Protein AF-A0A7K2ZBM9-F1 (afdb_monomer_lite)

Sequence (330 aa):
APTPGQAYGQALSHTQDNALRGPLAQAAARTGVNEHAWAQVGEGYLIQSVSTTSDGGAQLFTHNHAKPGDPVGPHAPYHFAQVVLASEDGTHQITLENETHSRTPIPADRLDAIVDENLDRYDEGQLDMLADETERRAETARRDGSDPAYTARLDGFARTARALAAVHEAEHVRWHFTEDRPEHALAQREVDQARARARDAVRSAAPVLDDKDQWFFRAYSKRPGESAHAVNAALLSERSPAVSNPLTTVALHGHTLRPDQRTVRFAEQQHTLSPEAGENLDALALSLARAALWNRANGLPLPAVTVTGHGNRSQASGEKRAQAVGKALG

pLDDT: mean 88.6, std 9.0, range [45.56, 98.12]

Secondary structure (DSSP, 8-state):
---HHHHHHHHH---TT-TTHHHHHHHHHHHT-GGG--PPTT-EEEEEE--EE-TTS-EE-S--TTSTTSPSSPPBSEEEEEEEEE-TTSSEEEEEE--SSS--PPPHHHHHHHHHHHHHH--HHHHHHHHHHHHHHHHHHHHTT--HHHHHHHHHHHHHHHHHHHHHHHHHHHHTS-TTSHHHHHHHHHHHHHHHHHHHHHHHHS-PPPGGG--EEEEEESSTT-SHHHHHH-TTSSSPPSBSSEEEEEE--S-S--TGGG-----TT--SPPHHHHHHHHHHHHHHHHHHHHHHHTTPPPPP-------SS-HHHHHHHHHHHHHHH-

Structure (mmCIF, N/CA/C/O backbone):
data_AF-A0A7K2ZBM9-F1
#
_entry.id   AF-A0A7K2ZBM9-F1
#
loop_
_atom_site.group_PDB
_atom_site.id
_atom_site.type_symbol
_atom_site.label_atom_id
_atom_site.label_alt_id
_atom_site.label_comp_id
_atom_site.label_asym_id
_atom_site.label_entity_id
_atom_site.label_seq_id
_atom_site.pdbx_PDB_ins_code
_atom_site.Cartn_x
_atom_site.Cartn_y
_atom_site.Cartn_z
_atom_site.occupancy
_atom_site.B_iso_or_equiv
_atom_site.auth_seq_id
_atom_site.auth_comp_id
_atom_site.auth_asym_id
_atom_site.auth_atom_id
_atom_site.pdbx_PDB_model_num
ATOM 1 N N . ALA A 1 1 ? -21.186 3.389 -24.453 1.00 45.56 1 ALA A N 1
ATOM 2 C CA . ALA A 1 1 ? -20.503 2.078 -24.504 1.00 45.56 1 ALA A CA 1
ATOM 3 C C . ALA A 1 1 ? -20.041 1.753 -23.091 1.00 45.56 1 ALA A C 1
ATOM 5 O O . ALA A 1 1 ? -19.591 2.692 -22.440 1.00 45.56 1 ALA A O 1
ATOM 6 N N . PRO A 1 2 ? -20.188 0.513 -22.588 1.00 54.03 2 PRO A N 1
ATOM 7 C CA . PRO A 1 2 ? -19.650 0.160 -21.276 1.00 54.03 2 PRO A CA 1
ATOM 8 C C . PRO A 1 2 ? -18.145 0.445 -21.258 1.00 54.03 2 PRO A C 1
ATOM 10 O O . PRO A 1 2 ? -17.452 0.244 -22.258 1.00 54.03 2 PRO A O 1
ATOM 13 N N . THR A 1 3 ? -17.653 0.992 -20.153 1.00 65.38 3 THR A N 1
ATOM 14 C CA . THR A 1 3 ? -16.265 1.454 -20.043 1.00 65.38 3 THR A CA 1
ATOM 15 C C . THR A 1 3 ? -15.319 0.291 -19.772 1.00 65.38 3 THR A C 1
ATOM 17 O O . THR A 1 3 ? -15.787 -0.762 -19.325 1.00 65.38 3 THR A O 1
ATOM 20 N N . PRO A 1 4 ? -14.001 0.445 -20.014 1.00 83.31 4 PRO A N 1
ATOM 21 C CA . PRO A 1 4 ? -13.058 -0.666 -19.961 1.00 83.31 4 PRO A CA 1
ATOM 22 C C . PRO A 1 4 ? -13.169 -1.508 -18.691 1.00 83.31 4 PRO A C 1
ATOM 24 O O . PRO A 1 4 ? -13.198 -2.720 -18.821 1.00 83.31 4 PRO A O 1
ATOM 27 N N . GLY A 1 5 ? -13.351 -0.915 -17.501 1.00 89.50 5 GLY A N 1
ATOM 28 C CA . GLY A 1 5 ? -13.461 -1.668 -16.245 1.00 89.50 5 GLY A CA 1
ATOM 29 C C . GLY A 1 5 ? -14.585 -2.704 -16.209 1.00 89.50 5 GLY A C 1
ATOM 30 O O . GLY A 1 5 ? -14.366 -3.808 -15.722 1.00 89.50 5 GLY A O 1
ATOM 31 N N . GLN A 1 6 ? -15.756 -2.410 -16.787 1.00 91.62 6 GLN A N 1
ATOM 32 C CA . GLN A 1 6 ? -16.866 -3.366 -16.818 1.00 91.62 6 GLN A CA 1
ATOM 33 C C . GLN A 1 6 ? -16.579 -4.522 -17.775 1.00 91.62 6 GLN A C 1
ATOM 35 O O . GLN A 1 6 ? -16.647 -5.680 -17.372 1.00 91.62 6 GLN A O 1
ATOM 40 N N . ALA A 1 7 ? -16.231 -4.219 -19.028 1.00 92.56 7 ALA A N 1
ATOM 41 C CA . ALA A 1 7 ? -15.969 -5.245 -20.036 1.00 92.56 7 ALA A CA 1
ATOM 42 C C . ALA A 1 7 ? -14.728 -6.090 -19.687 1.00 92.56 7 ALA A C 1
ATOM 44 O O . ALA A 1 7 ? -14.755 -7.315 -19.796 1.00 92.56 7 ALA A O 1
ATOM 45 N N . TYR A 1 8 ? -13.658 -5.441 -19.222 1.00 94.94 8 TYR A N 1
ATOM 46 C CA . TYR A 1 8 ? -12.431 -6.091 -18.765 1.00 94.94 8 TYR A CA 1
ATOM 47 C C . TYR A 1 8 ? -12.675 -6.942 -17.518 1.00 94.94 8 TYR A C 1
ATOM 49 O O . TYR A 1 8 ? -12.303 -8.112 -17.501 1.00 94.94 8 TYR A O 1
ATOM 57 N N . GLY A 1 9 ? -13.351 -6.393 -16.503 1.00 95.06 9 GLY A N 1
ATOM 58 C CA . GLY A 1 9 ? -13.690 -7.124 -15.287 1.00 95.06 9 GLY A CA 1
ATOM 59 C C . GLY A 1 9 ? -14.538 -8.359 -15.584 1.00 95.06 9 GLY A C 1
ATOM 60 O O . GLY A 1 9 ? -14.168 -9.462 -15.198 1.00 95.06 9 GLY A O 1
ATOM 61 N N . GLN A 1 10 ? -15.612 -8.222 -16.365 1.00 94.38 10 GLN A N 1
ATOM 62 C CA . GLN A 1 10 ? -16.429 -9.370 -16.779 1.00 94.38 10 GLN A CA 1
ATOM 63 C C . GLN A 1 10 ? -15.597 -10.446 -17.487 1.00 94.38 10 GLN A C 1
ATOM 65 O O . GLN A 1 10 ? -15.760 -11.631 -17.203 1.00 94.38 10 GLN A O 1
ATOM 70 N N . ALA A 1 11 ? -14.661 -10.055 -18.354 1.00 95.56 11 ALA A N 1
ATOM 71 C CA . ALA A 1 11 ? -13.767 -10.994 -19.023 1.00 95.56 11 ALA A CA 1
ATOM 72 C C . ALA A 1 11 ? -12.759 -11.672 -18.071 1.00 95.56 11 ALA A C 1
ATOM 74 O O . ALA A 1 11 ? -12.389 -12.819 -18.307 1.00 95.56 11 ALA A O 1
ATOM 75 N N . LEU A 1 12 ? -12.355 -11.025 -16.972 1.00 95.38 12 LEU A N 1
ATOM 76 C CA . LEU A 1 12 ? -11.514 -11.630 -15.927 1.00 95.38 12 LEU A CA 1
ATOM 77 C C . LEU A 1 12 ? -12.256 -12.643 -15.044 1.00 95.38 12 LEU A C 1
ATOM 79 O O . LEU A 1 12 ? -11.619 -13.467 -14.381 1.00 95.38 12 LEU A O 1
ATOM 83 N N . SER A 1 13 ? -13.585 -12.569 -14.981 1.00 94.50 13 SER A N 1
ATOM 84 C CA . SER A 1 13 ? -14.357 -13.287 -13.970 1.00 94.50 13 SER A CA 1
ATOM 85 C C . SER A 1 13 ? -14.272 -14.813 -14.085 1.00 94.50 13 SER A C 1
ATOM 87 O O . SER A 1 13 ? -14.165 -15.379 -15.177 1.00 94.50 13 SER A O 1
ATOM 89 N N . HIS A 1 14 ? -14.317 -15.494 -12.938 1.00 91.69 14 HIS A N 1
ATOM 90 C CA . HIS A 1 14 ? -14.367 -16.959 -12.825 1.00 91.69 14 HIS A CA 1
ATOM 91 C C . HIS A 1 14 ? -15.801 -17.516 -12.816 1.00 91.69 14 HIS A C 1
ATOM 93 O O . HIS A 1 14 ? -16.006 -18.669 -12.441 1.00 91.69 14 HIS A O 1
ATOM 99 N N . THR A 1 15 ? -16.800 -16.725 -13.216 1.00 90.44 15 THR A N 1
ATOM 100 C CA . THR A 1 15 ? -18.168 -17.224 -13.384 1.00 90.44 15 THR A CA 1
ATOM 101 C C . THR A 1 15 ? -18.222 -18.409 -14.346 1.00 90.44 15 THR A C 1
ATOM 103 O O . THR A 1 15 ? -17.455 -18.498 -15.311 1.00 90.44 15 THR A O 1
ATOM 106 N N . GLN A 1 16 ? -19.156 -19.321 -14.077 1.00 86.56 16 GLN A N 1
ATOM 107 C CA . GLN A 1 16 ? -19.433 -20.446 -14.959 1.00 86.56 16 GLN A CA 1
ATOM 108 C C . GLN A 1 16 ? -19.791 -19.935 -16.367 1.00 86.56 16 GLN A C 1
ATOM 110 O O . GLN A 1 16 ? -20.457 -18.910 -16.510 1.00 86.56 16 GLN A O 1
ATOM 115 N N . ASP A 1 17 ? -19.306 -20.631 -17.397 1.00 89.88 17 ASP A N 1
ATOM 116 C CA . ASP A 1 17 ? -19.571 -20.348 -18.816 1.00 89.88 17 ASP A CA 1
ATOM 117 C C . ASP A 1 17 ? -19.117 -18.961 -19.325 1.00 89.88 17 ASP A C 1
ATOM 119 O O . ASP A 1 17 ? -19.618 -18.450 -20.330 1.00 89.88 17 ASP A O 1
ATOM 123 N N . ASN A 1 18 ? -18.111 -18.350 -18.685 1.00 93.88 18 ASN A N 1
ATOM 124 C CA . ASN A 1 18 ? -17.534 -17.089 -19.153 1.00 93.88 18 ASN A CA 1
ATOM 125 C C . ASN A 1 18 ? -16.712 -17.249 -20.451 1.00 93.88 18 ASN A C 1
ATOM 127 O O . ASN A 1 18 ? -15.495 -17.458 -20.427 1.00 93.88 18 ASN A O 1
ATOM 131 N N . ALA A 1 19 ? -17.367 -17.075 -21.600 1.00 95.25 19 ALA A N 1
ATOM 132 C CA . ALA A 1 19 ? -16.744 -17.174 -22.922 1.00 95.25 19 ALA A CA 1
ATOM 133 C C . ALA A 1 19 ? -15.650 -16.117 -23.192 1.00 95.25 19 ALA A C 1
ATOM 135 O O . ALA A 1 19 ? -14.779 -16.337 -24.035 1.00 95.25 19 ALA A O 1
ATOM 136 N N . LEU A 1 20 ? -15.662 -14.981 -22.483 1.00 94.50 20 LEU A N 1
ATOM 137 C CA . LEU A 1 20 ? -14.693 -13.893 -22.674 1.00 94.50 20 LEU A CA 1
ATOM 138 C C . LEU A 1 20 ? -13.335 -14.186 -22.019 1.00 94.50 20 LEU A C 1
ATOM 140 O O . LEU A 1 20 ? -12.311 -13.631 -22.426 1.00 94.50 20 LEU A O 1
ATOM 144 N N . ARG A 1 21 ? -13.315 -15.091 -21.035 1.00 94.38 21 ARG A N 1
ATOM 145 C CA . ARG A 1 21 ? -12.129 -15.404 -20.237 1.00 94.38 21 ARG A CA 1
ATOM 146 C C . ARG A 1 21 ? -11.010 -16.037 -21.051 1.00 94.38 21 ARG A C 1
ATOM 148 O O . ARG A 1 21 ? -9.855 -15.650 -20.911 1.00 94.38 21 ARG A O 1
ATOM 155 N N . GLY A 1 22 ? -11.343 -17.001 -21.909 1.00 95.81 22 GLY A N 1
ATOM 156 C CA . GLY A 1 22 ? -10.361 -17.707 -22.738 1.00 95.81 22 GLY A CA 1
ATOM 157 C C . GLY A 1 22 ? -9.543 -16.756 -23.624 1.00 95.81 22 GLY A C 1
ATOM 158 O O . GLY A 1 22 ? -8.314 -16.755 -23.530 1.00 95.81 22 GLY A O 1
ATOM 159 N N . PRO A 1 23 ? -10.192 -15.908 -24.447 1.00 96.06 23 PRO A N 1
ATOM 160 C CA . PRO A 1 23 ? -9.507 -14.891 -25.241 1.00 96.06 23 PRO A CA 1
ATOM 161 C C . PRO A 1 23 ? -8.661 -13.917 -24.409 1.00 96.06 23 PRO A C 1
ATOM 163 O O . PRO A 1 23 ? -7.537 -13.605 -24.810 1.00 96.06 23 PRO A O 1
ATOM 166 N N . LEU A 1 24 ? -9.164 -13.463 -23.252 1.00 95.62 24 LEU A N 1
ATOM 167 C CA . LEU A 1 24 ? -8.421 -12.557 -22.374 1.00 95.62 24 LEU A CA 1
ATOM 168 C C . LEU A 1 24 ? -7.172 -13.226 -21.788 1.00 95.62 24 LEU A C 1
ATOM 170 O O . LEU A 1 24 ? -6.097 -12.639 -21.850 1.00 95.62 24 LEU A O 1
ATOM 174 N N . ALA A 1 25 ? -7.285 -14.456 -21.284 1.00 94.56 25 ALA A N 1
ATOM 175 C CA . ALA A 1 25 ? -6.154 -15.211 -20.746 1.00 94.56 25 ALA A CA 1
ATOM 176 C C . ALA A 1 25 ? -5.073 -15.442 -21.814 1.00 94.56 25 ALA A C 1
ATOM 178 O O . ALA A 1 25 ? -3.886 -15.251 -21.564 1.00 94.56 25 ALA A O 1
ATOM 179 N N . GLN A 1 26 ? -5.471 -15.757 -23.052 1.00 96.94 26 GLN A N 1
ATOM 180 C CA . GLN A 1 26 ? -4.525 -15.877 -24.165 1.00 96.94 26 GLN A CA 1
ATOM 181 C C . GLN A 1 26 ? -3.832 -14.550 -24.494 1.00 96.94 26 GLN A C 1
ATOM 183 O O . GLN A 1 26 ? -2.644 -14.541 -24.817 1.00 96.94 26 GLN A O 1
ATOM 188 N N . ALA A 1 27 ? -4.558 -13.429 -24.451 1.00 96.38 27 ALA A N 1
ATOM 189 C CA . ALA A 1 27 ? -3.957 -12.112 -24.627 1.00 96.38 27 ALA A CA 1
ATOM 190 C C . ALA A 1 27 ? -2.968 -11.809 -23.494 1.00 96.38 27 ALA A C 1
ATOM 192 O O . ALA A 1 27 ? -1.836 -11.428 -23.782 1.00 96.38 27 ALA A O 1
ATOM 193 N N . ALA A 1 28 ? -3.359 -12.075 -22.246 1.00 95.81 28 ALA A N 1
ATOM 194 C CA . ALA A 1 28 ? -2.528 -11.862 -21.071 1.00 95.81 28 ALA A CA 1
ATOM 1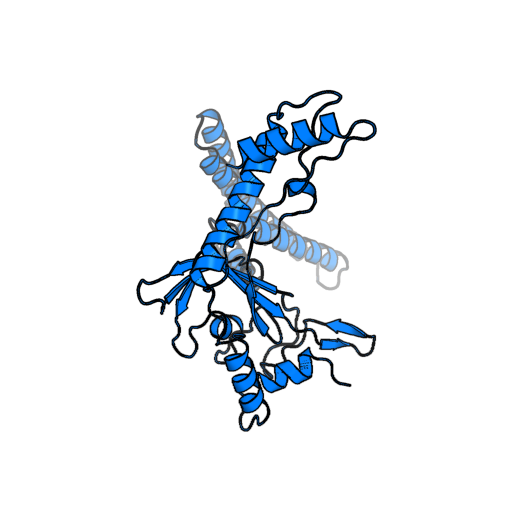95 C C . ALA A 1 28 ? -1.231 -12.682 -21.110 1.00 95.81 28 ALA A C 1
ATOM 197 O O . ALA A 1 28 ? -0.161 -12.149 -20.821 1.00 95.81 28 ALA A O 1
ATOM 198 N N . ALA A 1 29 ? -1.306 -13.940 -21.555 1.00 96.00 29 ALA A N 1
ATOM 199 C CA . ALA A 1 29 ? -0.146 -14.805 -21.753 1.00 96.00 29 ALA A CA 1
ATOM 200 C C . ALA A 1 29 ? 0.828 -14.253 -22.801 1.00 96.00 29 ALA A C 1
ATOM 202 O O . ALA A 1 29 ? 2.039 -14.289 -22.598 1.00 96.00 29 ALA A O 1
ATOM 203 N N . ARG A 1 30 ? 0.313 -13.715 -23.915 1.00 96.44 30 ARG A N 1
ATOM 204 C CA . ARG A 1 30 ? 1.154 -13.129 -24.972 1.00 96.44 30 ARG A CA 1
ATOM 205 C C . ARG A 1 30 ? 1.818 -11.824 -24.547 1.00 96.44 30 ARG A C 1
ATOM 207 O O . ARG A 1 30 ? 2.913 -11.538 -25.016 1.00 96.44 30 ARG A O 1
ATOM 214 N N . THR A 1 31 ? 1.152 -11.021 -23.720 1.00 92.88 31 THR A N 1
ATOM 215 C CA . THR A 1 31 ? 1.655 -9.703 -23.308 1.00 92.88 31 THR A CA 1
ATOM 216 C C . THR A 1 31 ? 2.368 -9.712 -21.957 1.00 92.88 31 THR A C 1
ATOM 218 O O . THR A 1 31 ? 2.936 -8.690 -21.589 1.00 92.88 31 THR A O 1
ATOM 221 N N . GLY A 1 32 ? 2.346 -10.824 -21.214 1.00 94.81 32 GLY A N 1
ATOM 222 C CA . GLY A 1 32 ? 2.999 -10.938 -19.905 1.00 94.81 32 GLY A CA 1
ATOM 223 C C . GLY A 1 32 ? 2.326 -10.099 -18.814 1.00 94.81 32 GLY A C 1
ATOM 224 O O . GLY A 1 32 ? 3.009 -9.460 -18.017 1.00 94.81 32 GLY A O 1
ATOM 225 N N . VAL A 1 33 ? 0.990 -10.061 -18.798 1.00 97.00 33 VAL A N 1
ATOM 226 C CA . VAL A 1 33 ? 0.194 -9.337 -17.785 1.00 97.00 33 VAL A CA 1
ATOM 227 C C . VAL A 1 33 ? -0.644 -10.307 -16.949 1.00 97.00 33 VAL A C 1
ATOM 229 O O . VAL A 1 33 ? -0.727 -11.496 -17.259 1.00 97.00 33 VAL A O 1
ATOM 232 N N . ASN A 1 34 ? -1.284 -9.801 -15.896 1.00 96.69 34 ASN A N 1
ATOM 233 C CA . ASN A 1 34 ? -2.102 -10.578 -14.962 1.00 96.69 34 ASN A CA 1
ATOM 234 C C . ASN A 1 34 ? -1.324 -11.762 -14.380 1.00 96.69 34 ASN A C 1
ATOM 236 O O . ASN A 1 34 ? -0.205 -11.575 -13.907 1.00 96.69 34 ASN A O 1
ATOM 240 N N . GLU A 1 35 ? -1.878 -12.974 -14.389 1.00 95.00 35 GLU A N 1
ATOM 241 C CA . GLU A 1 35 ? -1.212 -14.164 -13.859 1.00 95.00 35 GLU A CA 1
ATOM 242 C C . GLU A 1 35 ? 0.100 -14.515 -14.579 1.00 95.00 35 GLU A C 1
ATOM 244 O O . GLU A 1 35 ? 0.891 -15.291 -14.045 1.00 95.00 35 GLU A O 1
ATOM 249 N N . HIS A 1 36 ? 0.344 -13.927 -15.753 1.00 95.94 36 HIS A N 1
ATOM 250 C CA . HIS A 1 36 ? 1.564 -14.096 -16.537 1.00 95.94 36 HIS A CA 1
ATOM 251 C C . HIS A 1 36 ? 2.594 -12.978 -16.318 1.00 95.94 36 HIS A C 1
ATOM 253 O O . HIS A 1 36 ? 3.696 -13.062 -16.860 1.00 95.94 36 HIS A O 1
ATOM 259 N N . ALA A 1 37 ? 2.272 -11.952 -15.523 1.00 96.19 37 ALA A N 1
ATOM 260 C CA . ALA A 1 37 ? 3.257 -10.977 -15.072 1.00 96.19 37 ALA A CA 1
ATOM 261 C C . ALA A 1 37 ? 4.223 -11.641 -14.079 1.00 96.19 37 ALA A C 1
ATOM 263 O O . ALA A 1 37 ? 3.794 -12.226 -13.083 1.00 96.19 37 ALA A O 1
ATOM 264 N N . TRP A 1 38 ? 5.528 -11.525 -14.332 1.00 95.44 38 TRP A N 1
ATOM 265 C CA . TRP A 1 38 ? 6.566 -12.077 -13.461 1.00 95.44 38 TRP A CA 1
ATOM 266 C C . TRP A 1 38 ? 7.786 -11.152 -13.419 1.00 95.44 38 TRP A C 1
ATOM 268 O O . TRP A 1 38 ? 8.646 -11.205 -14.297 1.00 95.44 38 TRP A O 1
ATOM 278 N N . ALA A 1 39 ? 7.821 -10.281 -12.413 1.00 94.06 39 ALA A N 1
ATOM 279 C CA . ALA A 1 39 ? 8.876 -9.291 -12.203 1.00 94.06 39 ALA A CA 1
ATOM 280 C C . ALA A 1 39 ? 10.161 -9.963 -11.694 1.00 94.06 39 ALA A C 1
ATOM 282 O O . ALA A 1 39 ? 10.080 -10.922 -10.946 1.00 94.06 39 ALA A O 1
ATOM 283 N N . GLN A 1 40 ? 11.347 -9.492 -12.056 1.00 90.50 40 GLN A N 1
ATOM 284 C CA . GLN A 1 40 ? 12.628 -9.968 -11.514 1.00 90.50 40 GLN A CA 1
ATOM 285 C C . GLN A 1 40 ? 13.047 -9.189 -10.262 1.00 90.50 40 GLN A C 1
ATOM 287 O O . GLN A 1 40 ? 12.474 -8.151 -9.945 1.00 90.50 40 GLN A O 1
ATOM 292 N N . VAL A 1 41 ? 14.080 -9.660 -9.554 1.00 90.38 41 VAL A N 1
ATOM 293 C CA . VAL A 1 41 ? 14.666 -8.911 -8.426 1.00 90.38 41 VAL A CA 1
ATOM 294 C C . VAL A 1 41 ? 15.057 -7.500 -8.880 1.00 90.38 41 VAL A C 1
ATOM 296 O O . VAL A 1 41 ? 15.789 -7.333 -9.853 1.00 90.38 41 VAL A O 1
ATOM 299 N N . GLY A 1 42 ? 14.565 -6.487 -8.163 1.00 85.00 42 GLY A N 1
ATOM 300 C CA . GLY A 1 42 ? 14.743 -5.071 -8.498 1.00 85.00 42 GLY A CA 1
ATOM 301 C C . GLY A 1 42 ? 13.627 -4.473 -9.363 1.00 85.00 42 GLY A C 1
ATOM 302 O O . GLY A 1 42 ? 13.459 -3.253 -9.356 1.00 85.00 42 GLY A O 1
ATOM 303 N N . GLU A 1 43 ? 12.829 -5.300 -10.035 1.00 90.62 43 GLU A N 1
ATOM 304 C CA . GLU A 1 43 ? 11.578 -4.904 -10.686 1.00 90.62 43 GLU A CA 1
ATOM 305 C C . GLU A 1 43 ? 10.411 -4.967 -9.684 1.00 90.62 43 GLU A C 1
ATOM 307 O O . GLU A 1 43 ? 10.548 -5.445 -8.553 1.00 90.62 43 GLU A O 1
ATOM 312 N N . GLY A 1 44 ? 9.241 -4.469 -10.078 1.00 92.94 44 GLY A N 1
ATOM 313 C CA . GLY A 1 44 ? 8.044 -4.550 -9.248 1.00 92.94 44 GLY A CA 1
ATOM 314 C C . GLY A 1 44 ? 6.792 -4.900 -10.029 1.00 92.94 44 GLY A C 1
ATOM 315 O O . GLY A 1 44 ? 6.763 -4.864 -11.254 1.00 92.94 44 GLY A O 1
ATOM 316 N N . TYR A 1 45 ? 5.734 -5.212 -9.301 1.00 95.25 45 TYR A N 1
ATOM 317 C CA . TYR A 1 45 ? 4.381 -5.319 -9.811 1.00 95.25 45 TYR A CA 1
ATOM 318 C C . TYR A 1 45 ? 3.663 -3.990 -9.598 1.00 95.25 45 TYR A C 1
ATOM 320 O O . TYR A 1 45 ? 3.701 -3.430 -8.503 1.00 95.25 45 TYR A O 1
ATOM 328 N N . LEU A 1 46 ? 2.983 -3.513 -10.637 1.00 94.81 46 LEU A N 1
ATOM 329 C CA . LEU A 1 46 ? 1.879 -2.568 -10.516 1.00 94.81 46 LEU A CA 1
ATOM 330 C C . LEU A 1 46 ? 0.592 -3.365 -10.705 1.00 94.81 46 LEU A C 1
ATOM 332 O O . LEU A 1 46 ? 0.396 -3.992 -11.745 1.00 94.81 46 LEU A O 1
ATOM 336 N N . ILE A 1 47 ? -0.275 -3.339 -9.704 1.00 94.94 47 ILE A N 1
ATOM 337 C CA . ILE A 1 47 ? -1.607 -3.926 -9.755 1.00 94.94 47 ILE A CA 1
ATOM 338 C C . ILE A 1 47 ? -2.585 -2.761 -9.699 1.00 94.94 47 ILE A C 1
ATOM 340 O O . ILE A 1 47 ? -2.775 -2.155 -8.650 1.00 94.94 47 ILE A O 1
ATOM 344 N N . GLN A 1 48 ? -3.169 -2.410 -10.835 1.00 93.81 48 GLN A N 1
ATOM 345 C CA . GLN A 1 48 ? -4.003 -1.225 -10.968 1.00 93.81 48 GLN A CA 1
ATOM 346 C C . GLN A 1 48 ? -5.477 -1.604 -11.075 1.00 93.81 48 GLN A C 1
ATOM 348 O O . GLN A 1 48 ? -5.831 -2.554 -11.778 1.00 93.81 48 GLN A O 1
ATOM 353 N N . SER A 1 49 ? -6.338 -0.824 -10.426 1.00 94.31 49 SER A N 1
ATOM 354 C CA . SER A 1 49 ? -7.773 -0.915 -10.657 1.00 94.31 49 SER A CA 1
ATOM 355 C C . SER A 1 49 ? -8.134 -0.349 -12.027 1.00 94.31 49 SER A C 1
ATOM 357 O O . SER A 1 49 ? -7.798 0.797 -12.341 1.00 94.31 49 SER A O 1
ATOM 359 N N . VAL A 1 50 ? -8.869 -1.111 -12.835 1.00 95.00 50 VAL A N 1
ATOM 360 C CA . VAL A 1 50 ? -9.440 -0.588 -14.081 1.00 95.00 50 VAL A CA 1
ATOM 361 C C . VAL A 1 50 ? -10.806 0.018 -13.770 1.00 95.00 50 VAL A C 1
ATOM 363 O O . VAL A 1 50 ? -11.755 -0.687 -13.416 1.00 95.00 50 VAL A O 1
ATOM 366 N N . SER A 1 51 ? -10.900 1.344 -13.892 1.00 91.19 51 SER A N 1
ATOM 367 C CA . SER A 1 51 ? -12.102 2.088 -13.525 1.00 91.19 51 SER A CA 1
ATOM 368 C C . SER A 1 51 ? -13.297 1.765 -14.417 1.00 91.19 51 SER A C 1
ATOM 370 O O . SER A 1 51 ? -13.203 1.535 -15.629 1.00 91.19 51 SER A O 1
ATOM 372 N N . THR A 1 52 ? -14.460 1.797 -13.781 1.00 88.62 52 THR A N 1
ATOM 373 C CA . THR A 1 52 ? -15.745 1.961 -14.458 1.00 88.62 52 THR A CA 1
ATOM 374 C C . THR A 1 52 ? -16.025 3.452 -14.627 1.00 88.62 52 THR A C 1
ATOM 376 O O . THR A 1 52 ? -15.317 4.291 -14.070 1.00 88.62 52 THR A O 1
ATOM 379 N N . THR A 1 53 ? -17.018 3.825 -15.422 1.00 82.69 53 THR A N 1
ATOM 380 C CA . THR A 1 53 ? -17.423 5.226 -15.563 1.00 82.69 53 THR A CA 1
ATOM 381 C C . THR A 1 53 ? -18.887 5.369 -15.195 1.00 82.69 53 THR A C 1
ATOM 383 O O . THR A 1 53 ? -19.705 4.545 -15.597 1.00 82.69 53 THR A O 1
ATOM 386 N N . SER A 1 54 ? -19.199 6.395 -14.407 1.00 78.62 54 SER A N 1
ATOM 387 C CA . SER A 1 54 ? -20.571 6.741 -14.044 1.00 78.62 54 SER A CA 1
ATOM 388 C C . SER A 1 54 ? -21.342 7.313 -15.234 1.00 78.62 54 SER A C 1
ATOM 390 O O . SER A 1 54 ? -20.745 7.761 -16.215 1.00 78.62 54 SER A O 1
ATOM 392 N N . ASP A 1 55 ? -22.667 7.404 -15.107 1.00 76.75 55 ASP A N 1
ATOM 393 C CA . ASP A 1 55 ? -23.534 8.057 -16.101 1.00 76.75 55 ASP A CA 1
ATOM 394 C C . ASP A 1 55 ? -23.135 9.523 -16.372 1.00 76.75 55 ASP A C 1
ATOM 396 O O . ASP A 1 55 ? -23.378 10.050 -17.455 1.00 76.75 55 ASP A O 1
ATOM 400 N N . GLY A 1 56 ? -22.468 10.173 -15.409 1.00 76.56 56 GLY A N 1
ATOM 401 C CA . GLY A 1 56 ? -21.919 11.528 -15.527 1.00 76.56 56 GLY A CA 1
ATOM 402 C C . GLY A 1 56 ? -20.481 11.607 -16.058 1.00 76.56 56 GLY A C 1
ATOM 403 O O . GLY A 1 56 ? -19.901 12.689 -16.053 1.00 76.56 56 GLY A O 1
ATOM 404 N N . GLY A 1 57 ? -19.873 10.491 -16.476 1.00 78.81 57 GLY A N 1
ATOM 405 C CA . GLY A 1 57 ? -18.514 10.465 -17.033 1.00 78.81 57 GLY A CA 1
ATOM 406 C C . GLY A 1 57 ? -17.378 10.381 -16.003 1.00 78.81 57 GLY A C 1
ATOM 407 O O . GLY A 1 57 ? -16.209 10.381 -16.389 1.00 78.81 57 GLY A O 1
ATOM 408 N N . ALA A 1 58 ? -17.680 10.294 -14.704 1.00 83.38 58 ALA A N 1
ATOM 409 C CA . ALA A 1 58 ? -16.660 10.202 -13.659 1.00 83.38 58 ALA A CA 1
ATOM 410 C C . ALA A 1 58 ? -16.092 8.779 -13.556 1.00 83.38 58 ALA A C 1
ATOM 412 O O . ALA A 1 58 ? -16.844 7.807 -13.621 1.00 83.38 58 ALA A O 1
ATOM 413 N N . GLN A 1 59 ? -14.779 8.646 -13.351 1.00 85.56 59 GLN A N 1
ATOM 414 C CA . GLN A 1 59 ? -14.154 7.347 -13.091 1.00 85.56 59 GLN A CA 1
ATOM 415 C C . GLN A 1 59 ? -14.520 6.844 -11.692 1.00 85.56 59 GLN A C 1
ATOM 417 O O . GLN A 1 59 ? -14.353 7.558 -10.705 1.00 85.56 59 GLN A O 1
ATOM 422 N N . LEU A 1 60 ? -14.990 5.601 -11.615 1.00 87.25 60 LEU A N 1
ATOM 423 C CA . LEU A 1 60 ? -15.392 4.936 -10.385 1.00 87.25 60 LEU A CA 1
ATOM 424 C C . LEU A 1 60 ? -14.577 3.657 -10.178 1.00 87.25 60 LEU A C 1
ATOM 426 O O . LEU A 1 60 ? -14.520 2.781 -11.046 1.00 87.25 60 LEU A O 1
ATOM 430 N N . PHE A 1 61 ? -14.006 3.531 -8.984 1.00 89.81 61 PHE A N 1
ATOM 431 C CA . PHE A 1 61 ? -13.325 2.329 -8.491 1.00 89.81 61 PHE A CA 1
ATOM 432 C C . PHE A 1 61 ? -14.186 1.604 -7.458 1.00 89.81 61 PHE A C 1
ATOM 434 O O . PHE A 1 61 ? -13.663 1.057 -6.499 1.00 89.81 61 PHE A O 1
ATOM 441 N N . THR A 1 62 ? -15.512 1.683 -7.590 1.00 90.12 62 THR A N 1
ATOM 442 C CA . THR A 1 62 ? -16.441 1.161 -6.578 1.00 90.12 62 THR A CA 1
ATOM 443 C C . THR A 1 62 ? -17.044 -0.198 -6.913 1.00 90.12 62 THR A C 1
ATOM 445 O O . THR A 1 62 ? -17.727 -0.789 -6.085 1.00 90.12 62 THR A O 1
ATOM 448 N N . HIS A 1 63 ? -16.825 -0.672 -8.141 1.00 90.94 63 HIS A N 1
ATOM 449 C CA . HIS A 1 63 ? -17.436 -1.884 -8.671 1.00 90.94 63 HIS A CA 1
ATOM 450 C C . HIS A 1 63 ? -16.372 -2.812 -9.247 1.00 90.94 63 HIS A C 1
ATOM 452 O O . HIS A 1 63 ? -15.685 -2.478 -10.220 1.00 90.94 63 HIS A O 1
ATOM 458 N N . ASN A 1 64 ? -16.283 -4.010 -8.679 1.00 93.94 64 ASN A N 1
ATOM 459 C CA . ASN A 1 64 ? -15.411 -5.071 -9.149 1.00 93.94 64 ASN A CA 1
ATOM 460 C C . ASN A 1 64 ? -16.188 -6.093 -9.994 1.00 93.94 64 ASN A C 1
ATOM 462 O O . ASN A 1 64 ? -16.641 -7.131 -9.521 1.00 93.94 64 ASN A O 1
ATOM 466 N N . HIS A 1 65 ? -16.315 -5.828 -11.290 1.00 94.12 65 HIS A N 1
ATOM 467 C CA . HIS A 1 65 ? -16.963 -6.731 -12.240 1.00 94.12 65 HIS A CA 1
ATOM 468 C C . HIS A 1 65 ? -16.197 -8.042 -12.474 1.00 94.12 65 HIS A C 1
ATOM 470 O O . HIS A 1 65 ? -16.783 -8.990 -12.997 1.00 94.12 65 HIS A O 1
ATOM 476 N N . ALA A 1 66 ? -14.923 -8.130 -12.072 1.00 95.06 66 ALA A N 1
ATOM 477 C CA . ALA A 1 66 ? -14.194 -9.399 -12.059 1.00 95.06 66 ALA A CA 1
ATOM 478 C C . ALA A 1 66 ? -14.736 -10.381 -11.013 1.00 95.06 66 ALA A C 1
ATOM 480 O O . ALA A 1 66 ? -14.591 -11.597 -11.174 1.00 95.06 66 ALA A O 1
ATOM 481 N N . LYS A 1 67 ? -15.434 -9.883 -9.988 1.00 94.38 67 LYS A N 1
ATOM 482 C CA . LYS A 1 67 ? -15.998 -10.687 -8.909 1.00 94.38 67 LYS A CA 1
ATOM 483 C C . LYS A 1 67 ? -17.443 -10.257 -8.611 1.00 94.38 67 LYS A C 1
ATOM 485 O O . LYS A 1 67 ? -17.664 -9.411 -7.758 1.00 94.38 67 LYS A O 1
ATOM 490 N N . PRO A 1 68 ? -18.450 -10.855 -9.274 1.00 87.62 68 PRO A N 1
ATOM 491 C CA . PRO A 1 68 ? -19.846 -10.412 -9.176 1.00 87.62 68 PRO A CA 1
ATOM 492 C C . PRO A 1 68 ? -20.473 -10.413 -7.770 1.00 87.62 68 PRO A C 1
ATOM 494 O O . PRO A 1 68 ? -21.475 -9.738 -7.571 1.00 87.62 68 PRO A O 1
ATOM 497 N N . GLY A 1 69 ? -19.914 -11.169 -6.817 1.00 86.38 69 GLY A N 1
ATOM 498 C CA . GLY A 1 69 ? -20.354 -11.186 -5.414 1.00 86.38 69 GLY A CA 1
ATOM 499 C C . GLY A 1 69 ? -19.616 -10.202 -4.500 1.00 86.38 69 GLY A C 1
ATOM 500 O O . GLY A 1 69 ? -19.871 -10.191 -3.301 1.00 86.38 69 GLY A O 1
ATOM 501 N N . ASP A 1 70 ? -18.679 -9.419 -5.033 1.00 91.44 70 ASP A N 1
ATOM 502 C CA . ASP A 1 70 ? -17.914 -8.445 -4.258 1.00 91.44 70 ASP A CA 1
ATOM 503 C C . ASP A 1 70 ? -18.799 -7.240 -3.883 1.00 91.44 70 ASP A C 1
ATOM 505 O O . ASP A 1 70 ? -19.504 -6.719 -4.757 1.00 91.44 70 ASP A O 1
ATOM 509 N N . PRO A 1 71 ? -18.803 -6.784 -2.615 1.00 87.94 71 PRO A N 1
ATOM 510 C CA . PRO A 1 71 ? -19.605 -5.640 -2.203 1.00 87.94 71 PRO A CA 1
ATOM 511 C C . PRO A 1 71 ? -19.239 -4.370 -2.972 1.00 87.94 71 PRO A C 1
ATOM 513 O O . PRO A 1 71 ? -18.068 -4.083 -3.209 1.00 87.94 71 PRO A O 1
ATOM 516 N N . VAL A 1 72 ? -20.249 -3.562 -3.300 1.00 88.25 72 VAL A N 1
ATOM 517 C CA . VAL A 1 72 ? -20.019 -2.224 -3.854 1.00 88.25 72 VAL A CA 1
ATOM 518 C C . VAL A 1 72 ? -19.419 -1.342 -2.763 1.00 88.25 72 VAL A C 1
ATOM 520 O O . VAL A 1 72 ? -20.032 -1.127 -1.718 1.00 88.25 72 VAL A O 1
ATOM 523 N N . GLY A 1 73 ? -18.229 -0.808 -3.011 1.00 85.88 73 GLY A N 1
ATOM 524 C CA . GLY A 1 73 ? -17.487 -0.030 -2.027 1.00 85.88 73 GLY A CA 1
ATOM 525 C C . GLY A 1 73 ? -16.179 0.505 -2.597 1.00 85.88 73 GLY A C 1
ATOM 526 O O . GLY A 1 73 ? -15.787 0.116 -3.691 1.00 85.88 73 GLY A O 1
ATOM 527 N N . PRO A 1 74 ? -15.507 1.442 -1.915 1.00 86.94 74 PRO A N 1
ATOM 528 C CA . PRO A 1 74 ? -14.269 2.022 -2.420 1.00 86.94 74 PRO A CA 1
ATOM 529 C C . PRO A 1 74 ? -13.166 0.959 -2.537 1.00 86.94 74 PRO A C 1
ATOM 531 O O . PRO A 1 74 ? -12.768 0.368 -1.538 1.00 86.94 74 PRO A O 1
ATOM 534 N N . HIS A 1 75 ? -12.631 0.772 -3.744 1.00 89.88 75 HIS A N 1
ATOM 535 C CA . HIS A 1 75 ? -11.384 0.045 -3.965 1.00 89.88 75 HIS A CA 1
ATOM 536 C C . HIS A 1 75 ? -10.225 1.022 -4.171 1.00 89.88 75 HIS A C 1
ATOM 538 O O . HIS A 1 75 ? -10.389 2.130 -4.691 1.00 89.88 75 HIS A O 1
ATOM 544 N N . ALA A 1 76 ? -9.026 0.589 -3.800 1.00 89.38 76 ALA A N 1
ATOM 545 C CA . ALA A 1 76 ? -7.805 1.329 -4.043 1.00 89.38 76 ALA A CA 1
ATOM 546 C C . ALA A 1 76 ? -7.527 1.456 -5.546 1.00 89.38 76 ALA A C 1
ATOM 548 O O . ALA A 1 76 ? -7.765 0.516 -6.308 1.00 89.38 76 ALA A O 1
ATOM 549 N N . PRO A 1 77 ? -6.980 2.589 -6.008 1.00 89.62 77 PRO A N 1
ATOM 550 C CA . PRO A 1 77 ? -6.640 2.760 -7.416 1.00 89.62 77 PRO A CA 1
ATOM 551 C C . PRO A 1 77 ? -5.467 1.866 -7.846 1.00 89.62 77 PRO A C 1
ATOM 553 O O . PRO A 1 77 ? -5.381 1.511 -9.021 1.00 89.62 77 PRO A O 1
ATOM 556 N N . TYR A 1 78 ? -4.572 1.494 -6.923 1.00 91.31 78 TYR A N 1
ATOM 557 C CA . TYR A 1 78 ? -3.403 0.664 -7.208 1.00 91.31 78 TYR A CA 1
ATOM 558 C C . TYR A 1 78 ? -2.836 -0.037 -5.961 1.00 91.31 78 TYR A C 1
ATOM 560 O O . TYR A 1 78 ? -3.065 0.387 -4.829 1.00 91.31 78 TYR A O 1
ATOM 568 N N . HIS A 1 79 ? -2.005 -1.048 -6.213 1.00 92.12 79 HIS A N 1
ATOM 569 C CA . HIS A 1 79 ? -1.081 -1.703 -5.286 1.00 92.12 79 HIS A CA 1
ATOM 570 C C . HIS A 1 79 ? 0.275 -1.915 -5.980 1.00 92.12 79 HIS A C 1
ATOM 572 O O . HIS A 1 79 ? 0.326 -2.227 -7.171 1.00 92.12 79 HIS A O 1
ATOM 578 N N . PHE A 1 80 ? 1.371 -1.731 -5.252 1.00 91.19 80 PHE A N 1
ATOM 579 C CA . PHE A 1 80 ? 2.752 -1.875 -5.703 1.00 91.19 80 PHE A CA 1
ATOM 580 C C . PHE A 1 80 ? 3.496 -2.889 -4.834 1.00 91.19 80 PHE A C 1
ATOM 582 O O . PHE A 1 80 ? 3.493 -2.811 -3.607 1.00 91.19 80 PHE A O 1
ATOM 589 N N . ALA A 1 81 ? 4.213 -3.800 -5.486 1.00 93.06 81 ALA A N 1
ATOM 590 C CA . ALA A 1 81 ? 5.012 -4.817 -4.813 1.00 93.06 81 ALA A CA 1
ATOM 591 C C . ALA A 1 81 ? 6.373 -4.955 -5.501 1.00 93.06 81 ALA A C 1
ATOM 593 O O . ALA A 1 81 ? 6.440 -5.388 -6.647 1.00 93.06 81 ALA A O 1
ATOM 594 N N . GLN A 1 82 ? 7.463 -4.580 -4.834 1.00 94.12 82 GLN A N 1
ATOM 595 C CA . GLN A 1 82 ? 8.817 -4.692 -5.381 1.00 94.12 82 GLN A CA 1
ATOM 596 C C . GLN A 1 82 ? 9.410 -6.060 -5.059 1.00 94.12 82 GLN A C 1
ATOM 598 O O . GLN A 1 82 ? 9.410 -6.462 -3.902 1.00 94.12 82 GLN A O 1
ATOM 603 N N . VAL A 1 83 ? 9.965 -6.764 -6.044 1.00 94.75 83 VAL A N 1
ATOM 604 C CA . VAL A 1 83 ? 10.630 -8.052 -5.809 1.00 94.75 83 VAL A CA 1
ATOM 605 C C . VAL A 1 83 ? 12.009 -7.805 -5.206 1.00 94.75 83 VAL A C 1
ATOM 607 O O . VAL A 1 83 ? 12.876 -7.189 -5.831 1.00 94.75 83 VAL A O 1
ATOM 610 N N . VAL A 1 84 ? 12.216 -8.308 -3.990 1.00 95.19 84 VAL A N 1
ATOM 611 C CA . VAL A 1 84 ? 13.472 -8.155 -3.238 1.00 95.19 84 VAL A CA 1
ATOM 612 C C . VAL A 1 84 ? 14.291 -9.441 -3.198 1.00 95.19 84 VAL A C 1
ATOM 614 O O . VAL A 1 84 ? 15.512 -9.379 -3.093 1.00 95.19 84 VAL A O 1
ATOM 617 N N . LEU A 1 85 ? 13.641 -10.602 -3.318 1.00 96.25 85 LEU A N 1
ATOM 618 C CA . LEU A 1 85 ? 14.294 -11.909 -3.367 1.00 96.25 85 LEU A CA 1
ATOM 619 C C . LEU A 1 85 ? 13.583 -12.807 -4.379 1.00 96.25 85 LEU A C 1
ATOM 621 O O . LEU A 1 85 ? 12.366 -12.726 -4.547 1.00 96.25 85 LEU A O 1
ATOM 625 N N . ALA A 1 86 ? 14.338 -13.698 -5.011 1.00 95.88 86 ALA A N 1
ATOM 626 C CA . ALA A 1 86 ? 13.816 -14.762 -5.857 1.00 95.88 86 ALA A CA 1
ATOM 627 C C . ALA A 1 86 ? 14.564 -16.063 -5.560 1.00 95.88 86 ALA A C 1
ATOM 629 O O . ALA A 1 86 ? 15.739 -16.035 -5.189 1.00 95.88 86 ALA A O 1
ATOM 630 N N . SER A 1 87 ? 13.883 -17.196 -5.710 1.00 96.19 87 SER A N 1
ATOM 631 C CA . SER A 1 87 ? 14.533 -18.505 -5.666 1.00 96.19 87 SER A CA 1
ATOM 632 C C . SER A 1 87 ? 15.467 -18.691 -6.866 1.00 96.19 87 SER A C 1
ATOM 634 O O . SER A 1 87 ? 15.237 -18.123 -7.934 1.00 96.19 87 SER A O 1
ATOM 636 N N . GLU A 1 88 ? 16.508 -19.514 -6.711 1.00 94.00 88 GLU A N 1
ATOM 637 C CA . GLU A 1 88 ? 17.495 -19.773 -7.775 1.00 94.00 88 GLU A CA 1
ATOM 638 C C . GLU A 1 88 ? 16.864 -20.388 -9.033 1.00 94.00 88 GLU A C 1
ATOM 640 O O . GLU A 1 88 ? 17.289 -20.107 -10.150 1.00 94.00 88 GLU A O 1
ATOM 645 N N . ASP A 1 89 ? 15.810 -21.188 -8.862 1.00 93.88 89 ASP A N 1
ATOM 646 C CA . ASP A 1 89 ? 15.039 -21.778 -9.960 1.00 93.88 89 ASP A CA 1
ATOM 647 C C . ASP A 1 89 ? 14.033 -20.794 -10.600 1.00 93.88 89 ASP A C 1
ATOM 649 O O . ASP A 1 89 ? 13.342 -21.135 -11.562 1.00 93.88 89 ASP A O 1
ATOM 653 N N . GLY A 1 90 ? 13.919 -19.572 -10.065 1.00 91.31 90 GLY A N 1
ATOM 654 C CA . GLY A 1 90 ? 13.039 -18.515 -10.558 1.00 91.31 90 GLY A CA 1
ATOM 655 C C . GLY A 1 90 ? 11.542 -18.812 -10.426 1.00 91.31 90 GLY A C 1
ATOM 656 O O . GLY A 1 90 ? 10.738 -18.200 -11.143 1.00 91.31 90 GLY A O 1
ATOM 657 N N . THR A 1 91 ? 11.150 -19.762 -9.569 1.00 95.56 91 THR A N 1
ATOM 658 C CA . THR A 1 91 ? 9.747 -20.172 -9.386 1.00 95.56 91 THR A CA 1
ATOM 659 C C . THR A 1 91 ? 9.042 -19.476 -8.223 1.00 95.56 91 THR A C 1
ATOM 661 O O . THR A 1 91 ? 7.811 -19.440 -8.222 1.00 95.56 91 THR A O 1
ATOM 664 N N . HIS A 1 92 ? 9.793 -18.900 -7.279 1.00 97.75 92 HIS A N 1
ATOM 665 C CA . HIS A 1 92 ? 9.280 -18.195 -6.104 1.00 97.75 92 HIS A CA 1
ATOM 666 C C . HIS A 1 92 ? 9.929 -16.822 -5.950 1.00 97.75 92 HIS A C 1
ATOM 668 O O . HIS A 1 92 ? 11.079 -16.610 -6.343 1.00 97.75 92 HIS A O 1
ATOM 674 N N . GLN A 1 93 ? 9.190 -15.893 -5.350 1.00 97.25 93 GLN A N 1
ATOM 675 C CA . GLN A 1 93 ? 9.637 -14.529 -5.087 1.00 97.25 93 GLN A CA 1
ATOM 676 C C . GLN A 1 93 ? 9.156 -14.050 -3.733 1.00 97.25 93 GLN A C 1
ATOM 678 O O . GLN A 1 93 ? 8.078 -14.444 -3.296 1.00 97.25 93 GLN A O 1
ATOM 683 N N . ILE A 1 94 ? 9.936 -13.171 -3.108 1.00 97.25 94 ILE A N 1
ATOM 684 C CA . ILE A 1 94 ? 9.502 -12.376 -1.964 1.00 97.25 94 ILE A CA 1
ATOM 685 C C . ILE A 1 94 ? 9.465 -10.918 -2.400 1.00 97.25 94 ILE A C 1
ATOM 687 O O . ILE A 1 94 ? 10.447 -10.389 -2.935 1.00 97.25 94 ILE A O 1
ATOM 691 N N . THR A 1 95 ? 8.325 -10.281 -2.173 1.00 95.56 95 THR A N 1
ATOM 692 C CA . THR A 1 95 ? 8.087 -8.870 -2.447 1.00 95.56 95 THR A CA 1
ATOM 693 C C . THR A 1 95 ? 8.106 -8.047 -1.172 1.00 95.56 95 THR A C 1
ATOM 695 O O . THR A 1 95 ? 7.812 -8.557 -0.097 1.00 95.56 95 THR A O 1
ATOM 698 N N . LEU A 1 96 ? 8.432 -6.766 -1.315 1.00 94.25 96 LEU A N 1
ATOM 699 C CA . LEU A 1 96 ? 8.142 -5.704 -0.364 1.00 94.25 96 LEU A CA 1
ATOM 700 C C . LEU A 1 96 ? 6.989 -4.866 -0.930 1.00 94.25 96 LEU A C 1
ATOM 702 O O . LEU A 1 96 ? 7.119 -4.338 -2.036 1.00 94.25 96 LEU A O 1
ATOM 706 N N . GLU A 1 97 ? 5.868 -4.755 -0.217 1.00 90.69 97 GLU A N 1
ATOM 707 C CA . GLU A 1 97 ? 4.638 -4.154 -0.768 1.00 90.69 97 GLU A CA 1
ATOM 708 C C . GLU A 1 97 ? 4.157 -2.926 0.005 1.00 90.69 97 GLU A C 1
ATOM 710 O O . GLU A 1 97 ? 4.353 -2.814 1.217 1.00 90.69 97 GLU A O 1
ATOM 715 N N . ASN A 1 98 ? 3.482 -2.009 -0.697 1.00 82.31 98 ASN A N 1
ATOM 716 C CA . ASN A 1 98 ? 2.812 -0.873 -0.070 1.00 82.31 98 ASN A CA 1
ATOM 717 C C . ASN A 1 98 ? 1.431 -1.296 0.462 1.00 82.31 98 ASN A C 1
ATOM 719 O O . ASN A 1 98 ? 0.378 -0.978 -0.088 1.00 82.31 98 ASN A O 1
ATOM 723 N N . GLU A 1 99 ? 1.434 -2.013 1.578 1.00 72.50 99 GLU A N 1
ATOM 724 C CA . GLU A 1 99 ? 0.219 -2.538 2.203 1.00 72.50 99 GLU A CA 1
ATOM 725 C C . GLU A 1 99 ? -0.565 -1.453 2.978 1.00 72.50 99 GLU A C 1
ATOM 727 O O . GLU A 1 99 ? -0.848 -1.598 4.162 1.00 72.50 99 GLU A O 1
ATOM 732 N N . THR A 1 100 ? -0.909 -0.336 2.326 1.00 59.59 100 THR A N 1
ATOM 733 C CA . THR A 1 100 ? -1.735 0.743 2.907 1.00 59.59 100 THR A CA 1
ATOM 734 C C . THR A 1 100 ? -3.233 0.567 2.656 1.00 59.59 100 THR A C 1
ATOM 736 O O . THR A 1 100 ? -4.030 1.282 3.252 1.00 59.59 100 THR A O 1
ATOM 739 N N . HIS A 1 101 ? -3.633 -0.345 1.763 1.00 56.44 101 HIS A N 1
ATOM 740 C CA . HIS A 1 101 ? -4.994 -0.375 1.207 1.00 56.44 101 HIS A CA 1
ATOM 741 C C . HIS A 1 101 ? -5.832 -1.609 1.570 1.00 56.44 101 HIS A C 1
ATOM 743 O O . HIS A 1 101 ? -7.037 -1.613 1.333 1.00 56.44 101 HIS A O 1
ATOM 749 N N . SER A 1 102 ? -5.212 -2.655 2.112 1.00 52.25 102 SER A N 1
ATOM 750 C CA . SER A 1 102 ? -5.839 -3.975 2.292 1.00 52.25 102 SER A CA 1
ATOM 751 C C . SER A 1 102 ? -5.969 -4.399 3.754 1.00 52.25 102 SER A C 1
ATOM 753 O O . SER A 1 102 ? -6.429 -5.509 4.030 1.00 52.25 102 SER A O 1
ATOM 755 N N . ARG A 1 103 ? -5.575 -3.546 4.706 1.00 60.19 103 ARG A N 1
ATOM 756 C CA . ARG A 1 103 ? -5.629 -3.892 6.128 1.00 60.19 103 ARG A CA 1
ATOM 757 C C . ARG A 1 103 ? -6.939 -3.446 6.734 1.00 60.19 103 ARG A C 1
ATOM 759 O O . ARG A 1 103 ? -7.293 -2.272 6.702 1.00 60.19 103 ARG A O 1
ATOM 766 N N . THR A 1 104 ? -7.661 -4.419 7.271 1.00 56.25 104 THR A N 1
ATOM 767 C CA . THR A 1 104 ? -8.855 -4.195 8.074 1.00 56.25 104 THR A CA 1
ATOM 768 C C . THR A 1 104 ? -8.411 -3.493 9.359 1.00 56.25 104 THR A C 1
ATOM 770 O O . THR A 1 104 ? -7.673 -4.106 10.135 1.00 56.25 104 THR A O 1
ATOM 773 N N . PRO A 1 105 ? -8.819 -2.232 9.604 1.00 64.06 105 PRO A N 1
ATOM 774 C CA . PRO A 1 105 ? -8.659 -1.618 10.919 1.00 64.06 105 PRO A CA 1
ATOM 775 C C . PRO A 1 105 ? -9.245 -2.550 11.981 1.00 64.06 105 PRO A C 1
ATOM 777 O O . PRO A 1 105 ? -10.122 -3.352 11.654 1.00 64.06 105 PRO A O 1
ATOM 780 N N . ILE A 1 106 ? -8.818 -2.439 13.244 1.00 73.31 106 ILE A N 1
ATOM 781 C CA . ILE A 1 106 ? -9.517 -3.147 14.327 1.00 73.31 106 ILE A CA 1
ATOM 782 C C . ILE A 1 106 ? -11.010 -2.801 14.197 1.00 73.31 106 ILE A C 1
ATOM 784 O O . ILE A 1 106 ? -11.340 -1.610 14.249 1.00 73.31 106 ILE A O 1
ATOM 788 N N . PRO A 1 107 ? -11.889 -3.792 13.957 1.00 78.50 107 PRO A N 1
ATOM 789 C CA . PRO A 1 107 ? -13.299 -3.526 13.716 1.00 78.50 107 PRO A CA 1
ATOM 790 C C . PRO A 1 107 ? -13.906 -2.728 14.875 1.00 78.50 107 PRO A C 1
ATOM 792 O O . PRO A 1 107 ? -13.526 -2.929 16.032 1.00 78.50 107 PRO A O 1
ATOM 795 N N . ALA A 1 108 ? -14.812 -1.794 14.577 1.00 81.06 108 ALA A N 1
ATOM 796 C CA . ALA A 1 108 ? -15.385 -0.912 15.596 1.00 81.06 108 ALA A CA 1
ATOM 797 C C . ALA A 1 108 ? -16.101 -1.708 16.701 1.00 81.06 108 ALA A C 1
ATOM 799 O O . ALA A 1 108 ? -15.904 -1.424 17.876 1.00 81.06 108 ALA A O 1
ATOM 800 N N . ASP A 1 109 ? -16.813 -2.771 16.323 1.00 85.38 109 ASP A N 1
ATOM 801 C CA . ASP A 1 109 ? -17.449 -3.744 17.216 1.00 85.38 109 ASP A CA 1
ATOM 802 C C . ASP A 1 109 ? -16.439 -4.476 18.110 1.00 85.38 109 ASP A C 1
ATOM 804 O O . ASP A 1 109 ? -16.721 -4.772 19.271 1.00 85.38 109 ASP A O 1
ATOM 808 N N . ARG A 1 110 ? -15.225 -4.732 17.607 1.00 88.88 110 ARG A N 1
ATOM 809 C CA . ARG A 1 110 ? -14.159 -5.323 18.419 1.00 88.88 110 ARG A CA 1
ATOM 810 C C . ARG A 1 110 ? -13.601 -4.331 19.436 1.00 88.88 110 ARG A C 1
ATOM 812 O O . ARG A 1 110 ? -13.305 -4.741 20.554 1.00 88.88 110 ARG A O 1
ATOM 819 N N . LEU A 1 111 ? -13.438 -3.060 19.061 1.00 89.06 111 LEU A N 1
ATOM 820 C CA . LEU A 1 111 ? -13.040 -2.005 20.002 1.00 89.06 111 LEU A CA 1
ATOM 821 C C . LEU A 1 111 ? -14.125 -1.763 21.052 1.00 89.06 111 LEU A C 1
ATOM 823 O O . LEU A 1 111 ? -13.792 -1.602 22.221 1.00 89.06 111 LEU A O 1
ATOM 827 N N . ASP A 1 112 ? -15.394 -1.801 20.649 1.00 91.38 112 ASP A N 1
ATOM 828 C CA . ASP A 1 112 ? -16.539 -1.726 21.555 1.00 91.38 112 ASP A CA 1
ATOM 829 C C . ASP A 1 112 ? -16.522 -2.843 22.586 1.00 91.38 112 ASP A C 1
ATOM 831 O O . ASP A 1 112 ? -16.536 -2.559 23.777 1.00 91.38 112 ASP A O 1
ATOM 835 N N . ALA A 1 113 ? -16.355 -4.093 22.151 1.00 94.06 113 ALA A N 1
ATOM 836 C CA . ALA A 1 113 ? -16.268 -5.223 23.069 1.00 94.06 113 ALA A CA 1
ATOM 837 C C . ALA A 1 113 ? -15.115 -5.088 24.081 1.00 94.06 113 ALA A C 1
ATOM 839 O O . ALA A 1 113 ? -15.261 -5.489 25.230 1.00 94.06 113 ALA A O 1
ATOM 840 N N . ILE A 1 114 ? -13.971 -4.518 23.676 1.00 93.00 114 ILE A N 1
ATOM 841 C CA . ILE A 1 114 ? -12.842 -4.271 24.589 1.00 93.00 114 ILE A CA 1
ATOM 842 C C . ILE A 1 114 ? -13.180 -3.157 25.585 1.00 93.00 114 ILE A C 1
ATOM 844 O O . ILE A 1 114 ? -12.827 -3.264 26.759 1.00 93.00 114 ILE A O 1
ATOM 848 N N . VAL A 1 115 ? -13.829 -2.080 25.132 1.00 95.19 115 VAL A N 1
ATOM 849 C CA . VAL A 1 115 ? -14.291 -1.001 26.015 1.00 95.19 115 VAL A CA 1
ATOM 850 C C . VAL A 1 115 ? -15.288 -1.558 27.029 1.00 95.19 115 VAL A C 1
ATOM 852 O O . VAL A 1 115 ? -15.071 -1.383 28.223 1.00 95.19 115 VAL A O 1
ATOM 855 N N . ASP A 1 116 ? -16.301 -2.293 26.574 1.00 96.06 116 ASP A N 1
ATOM 856 C CA . ASP A 1 116 ? -17.327 -2.890 27.430 1.00 96.06 116 ASP A CA 1
ATOM 857 C C . ASP A 1 116 ? -16.716 -3.869 28.446 1.00 96.06 116 ASP A C 1
ATOM 859 O O . ASP A 1 116 ? -16.992 -3.757 29.635 1.00 96.06 116 ASP A O 1
ATOM 863 N N . GLU A 1 117 ? -15.787 -4.741 28.033 1.00 96.25 117 GLU A N 1
ATOM 864 C CA . GLU A 1 117 ? -15.088 -5.655 28.953 1.00 96.25 117 GLU A CA 1
ATOM 865 C C . GLU A 1 117 ? -14.335 -4.906 30.070 1.00 96.25 117 GLU A C 1
ATOM 867 O O . GLU A 1 117 ? -14.274 -5.376 31.208 1.00 96.25 117 GLU A O 1
ATOM 872 N N . ASN A 1 118 ? -13.763 -3.734 29.771 1.00 95.19 118 ASN A N 1
ATOM 873 C CA . ASN A 1 118 ? -13.094 -2.920 30.786 1.00 95.19 118 ASN A CA 1
ATOM 874 C C . ASN A 1 118 ? -14.092 -2.192 31.696 1.00 95.19 118 ASN A C 1
ATOM 876 O O . ASN A 1 118 ? -13.855 -2.137 32.902 1.00 95.19 118 ASN A O 1
ATOM 880 N N . LEU A 1 119 ? -15.187 -1.662 31.144 1.00 96.06 119 LEU A N 1
ATOM 881 C CA . LEU A 1 119 ? -16.234 -0.982 31.916 1.00 96.06 119 LEU A CA 1
ATOM 882 C C . LEU A 1 119 ? -16.986 -1.946 32.844 1.00 96.06 119 LEU A C 1
ATOM 884 O O . LEU A 1 119 ? -17.330 -1.567 33.959 1.00 96.06 119 LEU A O 1
ATOM 888 N N . ASP A 1 120 ? -17.171 -3.200 32.429 1.00 96.06 120 ASP A N 1
ATOM 889 C CA . ASP A 1 120 ? -17.761 -4.259 33.256 1.00 96.06 120 ASP A CA 1
ATOM 890 C C . ASP A 1 120 ? -16.820 -4.712 34.383 1.00 96.06 120 ASP A C 1
ATOM 892 O O . ASP A 1 120 ? -17.257 -5.185 35.435 1.00 96.06 120 ASP A O 1
ATOM 896 N N . ARG A 1 121 ? -15.504 -4.615 34.156 1.00 96.38 121 ARG A N 1
ATOM 897 C CA . ARG A 1 121 ? -14.484 -5.093 35.095 1.00 96.38 121 ARG A CA 1
ATOM 898 C C . ARG A 1 121 ? -14.114 -4.067 36.159 1.00 96.38 121 ARG A C 1
ATOM 900 O O . ARG A 1 121 ? -13.752 -4.477 37.264 1.00 96.38 121 ARG A O 1
ATOM 907 N N . TYR A 1 122 ? -14.143 -2.783 35.815 1.00 96.38 122 TYR A N 1
ATOM 908 C CA . TYR A 1 122 ? -13.694 -1.700 36.678 1.00 96.38 122 TYR A CA 1
ATOM 909 C C . TYR A 1 122 ? -14.757 -0.612 36.793 1.00 96.38 122 TYR A C 1
ATOM 911 O O . TYR A 1 122 ? -15.257 -0.120 35.783 1.00 96.38 122 TYR A O 1
ATOM 919 N N . ASP A 1 123 ? -15.057 -0.203 38.024 1.00 95.62 123 ASP A N 1
ATOM 920 C CA . ASP A 1 123 ? -15.867 0.989 38.274 1.00 95.62 123 ASP A CA 1
ATOM 921 C C . ASP A 1 123 ? -15.065 2.290 38.049 1.00 95.62 123 ASP A C 1
ATOM 923 O O . ASP A 1 123 ? -13.841 2.276 37.878 1.00 95.62 123 ASP A O 1
ATOM 927 N N . GLU A 1 124 ? -15.766 3.428 38.033 1.00 95.38 124 GLU A N 1
ATOM 928 C CA . GLU A 1 124 ? -15.183 4.767 37.851 1.00 95.38 124 GLU A CA 1
ATOM 929 C C . GLU A 1 124 ? -14.013 5.032 38.813 1.00 95.38 124 GLU A C 1
ATOM 931 O O . GLU A 1 124 ? -12.923 5.408 38.383 1.00 95.38 124 GLU A O 1
ATOM 936 N N . GLY A 1 125 ? -14.199 4.752 40.107 1.00 95.75 125 GLY A N 1
ATOM 937 C CA . GLY A 1 125 ? -13.186 5.013 41.129 1.00 95.75 125 GLY A CA 1
ATOM 938 C C . GLY A 1 125 ? -11.954 4.118 40.984 1.00 95.75 125 GLY A C 1
ATOM 939 O O . GLY A 1 125 ? -10.826 4.565 41.198 1.00 95.75 125 GLY A O 1
ATOM 940 N N . GLN A 1 126 ? -12.139 2.858 40.590 1.00 97.44 126 GLN A N 1
ATOM 941 C CA . GLN A 1 126 ? -11.043 1.942 40.279 1.00 97.44 126 GLN A CA 1
ATOM 942 C C . GLN A 1 126 ? -10.237 2.412 39.066 1.00 97.44 126 GLN A C 1
ATOM 944 O O . GLN A 1 126 ? -9.007 2.338 39.092 1.00 97.44 126 GLN A O 1
ATOM 949 N N . LEU A 1 127 ? -10.906 2.912 38.026 1.00 97.69 127 LEU A N 1
ATOM 950 C CA . LEU A 1 127 ? -10.254 3.455 36.835 1.00 97.69 127 LEU A CA 1
ATOM 951 C C . LEU A 1 127 ? -9.484 4.745 37.142 1.00 97.69 127 LEU A C 1
ATOM 953 O O . LEU A 1 127 ? -8.342 4.876 36.701 1.00 97.69 127 LEU A O 1
ATOM 957 N N . ASP A 1 128 ? -10.036 5.649 37.949 1.00 97.81 128 ASP A N 1
ATOM 958 C CA . ASP A 1 128 ? -9.318 6.850 38.388 1.00 97.81 128 ASP A CA 1
ATOM 959 C C . ASP A 1 128 ? -8.092 6.513 39.245 1.00 97.81 128 ASP A C 1
ATOM 961 O O . ASP A 1 128 ? -7.006 7.046 39.012 1.00 97.81 128 ASP A O 1
ATOM 965 N N . MET A 1 129 ? -8.212 5.559 40.175 1.00 97.81 129 MET A N 1
ATOM 966 C CA . MET A 1 129 ? -7.058 5.085 40.947 1.00 97.81 129 MET A CA 1
ATOM 967 C C . MET A 1 129 ? -5.971 4.482 40.048 1.00 97.81 129 MET A C 1
ATOM 969 O O . MET A 1 129 ? -4.782 4.741 40.259 1.00 97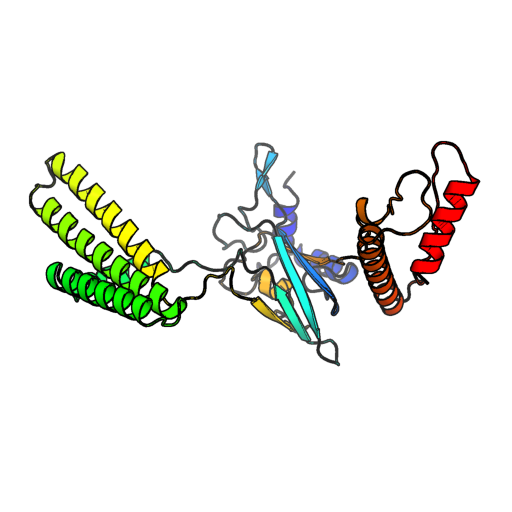.81 129 MET A O 1
ATOM 973 N N . LEU A 1 130 ? -6.359 3.694 39.038 1.00 97.06 130 LEU A N 1
ATOM 974 C CA . LEU A 1 130 ? -5.430 3.133 38.054 1.00 97.06 130 LEU A CA 1
ATOM 975 C C . LEU A 1 130 ? -4.746 4.230 37.234 1.00 97.06 130 LEU A C 1
ATOM 977 O O . LEU A 1 130 ? -3.538 4.136 36.989 1.00 97.06 130 LEU A O 1
ATOM 981 N N . ALA A 1 131 ? -5.484 5.266 36.829 1.00 97.56 131 ALA A N 1
ATOM 982 C CA . ALA A 1 131 ? -4.928 6.416 36.130 1.00 97.56 131 ALA A CA 1
ATOM 983 C C . ALA A 1 131 ? -3.879 7.126 36.995 1.00 97.56 131 ALA A C 1
ATOM 985 O O . ALA A 1 131 ? -2.720 7.217 36.588 1.00 97.56 131 ALA A O 1
ATOM 986 N N . ASP A 1 132 ? -4.245 7.523 38.215 1.00 98.12 132 ASP A N 1
ATOM 987 C CA . ASP A 1 132 ? -3.368 8.242 39.144 1.00 98.12 132 ASP A CA 1
ATOM 988 C C . ASP A 1 132 ? -2.112 7.433 39.505 1.00 98.12 132 ASP A C 1
ATOM 990 O O . ASP A 1 132 ? -1.003 7.968 39.606 1.00 98.12 132 ASP A O 1
ATOM 994 N N . GLU A 1 133 ? -2.249 6.121 39.725 1.00 97.88 133 GLU A N 1
ATOM 995 C CA . GLU A 1 133 ? -1.100 5.251 39.978 1.00 97.88 133 GLU A CA 1
ATOM 996 C C . GLU A 1 133 ? -0.160 5.187 38.778 1.00 97.88 133 GLU A C 1
ATOM 998 O O . GLU A 1 133 ? 1.063 5.289 38.933 1.00 97.88 133 GLU A O 1
ATOM 1003 N N . THR A 1 134 ? -0.722 5.056 37.583 1.00 96.62 134 THR A N 1
ATOM 1004 C CA . THR A 1 134 ? 0.058 4.956 36.355 1.00 96.62 134 THR A CA 1
ATOM 1005 C C . THR A 1 134 ? 0.758 6.278 36.024 1.00 96.62 134 THR A C 1
ATOM 1007 O O . THR A 1 134 ? 1.936 6.256 35.662 1.00 96.62 134 THR A O 1
ATOM 1010 N N . GLU A 1 135 ? 0.102 7.423 36.230 1.00 97.44 135 GLU A N 1
ATOM 1011 C CA . GLU A 1 135 ? 0.684 8.764 36.064 1.00 97.44 135 GLU A CA 1
ATOM 1012 C C . GLU A 1 135 ? 1.877 8.969 37.008 1.00 97.44 135 GLU A C 1
ATOM 1014 O O . GLU A 1 135 ? 2.976 9.313 36.561 1.00 97.44 135 GLU A O 1
ATOM 1019 N N . ARG A 1 136 ? 1.727 8.639 38.299 1.00 97.75 136 ARG A N 1
ATOM 1020 C CA . ARG A 1 136 ? 2.830 8.709 39.277 1.00 97.75 136 ARG A CA 1
ATOM 1021 C C . ARG A 1 136 ? 4.004 7.807 38.903 1.00 97.75 136 ARG A C 1
ATOM 1023 O O . ARG A 1 136 ? 5.169 8.171 39.109 1.00 97.75 136 ARG A O 1
ATOM 1030 N N . ARG A 1 137 ? 3.727 6.618 38.359 1.00 96.88 137 ARG A N 1
ATOM 1031 C CA . ARG A 1 137 ? 4.770 5.719 37.845 1.00 96.88 137 ARG A CA 1
ATOM 1032 C C . ARG A 1 137 ? 5.470 6.313 36.624 1.00 96.88 137 ARG A C 1
ATOM 1034 O O . ARG A 1 137 ? 6.694 6.226 36.560 1.00 96.88 137 ARG A O 1
ATOM 1041 N N . ALA A 1 138 ? 4.739 6.946 35.706 1.00 96.00 138 ALA A N 1
ATOM 1042 C CA . ALA A 1 138 ? 5.315 7.614 34.540 1.00 96.00 138 ALA A CA 1
ATOM 1043 C C . ALA A 1 138 ? 6.226 8.779 34.954 1.00 96.00 138 ALA A C 1
ATOM 1045 O O . ALA A 1 138 ? 7.357 8.886 34.489 1.00 96.00 138 ALA A O 1
ATOM 1046 N N . GLU A 1 139 ? 5.784 9.617 35.892 1.00 96.56 139 GLU A N 1
ATOM 1047 C CA . GLU A 1 139 ? 6.590 10.714 36.440 1.00 96.56 139 GLU A CA 1
ATOM 1048 C C . GLU A 1 139 ? 7.865 10.232 37.129 1.00 96.56 139 GLU A C 1
ATOM 1050 O O . GLU A 1 139 ? 8.926 10.840 36.976 1.00 96.56 139 GLU A O 1
ATOM 1055 N N . THR A 1 140 ? 7.771 9.135 37.879 1.00 97.12 140 THR A N 1
ATOM 1056 C CA . THR A 1 140 ? 8.930 8.522 38.531 1.00 97.12 140 THR A CA 1
ATOM 1057 C C . THR A 1 140 ? 9.907 7.981 37.487 1.00 97.12 140 THR A C 1
ATOM 1059 O O . THR A 1 140 ? 11.084 8.322 37.533 1.00 97.12 140 THR A O 1
ATOM 1062 N N . ALA A 1 141 ? 9.413 7.269 36.468 1.00 95.38 141 ALA A N 1
ATOM 1063 C CA . ALA A 1 141 ? 10.229 6.777 35.357 1.00 95.38 141 ALA A CA 1
ATOM 1064 C C . ALA A 1 141 ? 10.971 7.909 34.617 1.00 95.38 141 ALA A C 1
ATOM 1066 O O . ALA A 1 141 ? 12.154 7.760 34.308 1.00 95.38 141 ALA A O 1
ATOM 1067 N N . ARG A 1 142 ? 10.319 9.063 34.390 1.00 95.75 142 ARG A N 1
ATOM 1068 C CA . ARG A 1 142 ? 10.967 10.256 33.808 1.00 95.75 142 ARG A CA 1
ATOM 1069 C C . ARG A 1 142 ? 12.080 10.802 34.696 1.00 95.75 142 ARG A C 1
ATOM 1071 O O . ARG A 1 142 ? 13.154 11.115 34.188 1.00 95.75 142 ARG A O 1
ATOM 1078 N N . ARG A 1 143 ? 11.830 10.929 36.005 1.00 96.19 143 ARG A N 1
ATOM 1079 C CA . ARG A 1 143 ? 12.828 11.417 36.975 1.00 96.19 143 ARG A CA 1
ATOM 1080 C C . ARG A 1 143 ? 14.045 10.501 37.049 1.00 96.19 143 ARG A C 1
ATOM 1082 O O . ARG A 1 143 ? 15.164 10.996 37.131 1.00 96.19 143 ARG A O 1
ATOM 1089 N N . ASP A 1 144 ? 13.819 9.198 36.948 1.00 96.25 144 ASP A N 1
ATOM 1090 C CA . ASP A 1 144 ? 14.865 8.180 37.022 1.00 96.25 144 ASP A CA 1
ATOM 1091 C C . ASP A 1 144 ? 15.611 7.989 35.686 1.00 96.25 144 ASP A C 1
ATOM 1093 O O . ASP A 1 144 ? 16.514 7.159 35.595 1.00 96.25 144 ASP A O 1
ATOM 1097 N N . GLY A 1 145 ? 15.253 8.741 34.635 1.00 93.69 145 GLY A N 1
ATOM 1098 C CA . GLY A 1 145 ? 15.889 8.641 33.318 1.00 93.69 145 GLY A CA 1
ATOM 1099 C C . GLY A 1 145 ? 15.609 7.316 32.602 1.00 93.69 145 GLY A C 1
ATOM 1100 O O . GLY A 1 145 ? 16.455 6.826 31.856 1.00 93.69 145 GLY A O 1
ATOM 1101 N N . SER A 1 146 ? 14.441 6.718 32.851 1.00 94.44 146 SER A N 1
ATOM 1102 C CA . SER A 1 146 ? 14.012 5.471 32.209 1.00 94.44 146 SER A CA 1
ATOM 1103 C C . SER A 1 146 ? 13.789 5.641 30.701 1.00 94.44 146 SER A C 1
ATOM 1105 O O . SER A 1 146 ? 13.660 6.753 30.191 1.00 94.44 146 SER A O 1
ATOM 1107 N N . ASP A 1 147 ? 13.677 4.514 29.992 1.00 92.06 147 ASP A N 1
ATOM 1108 C CA . ASP A 1 147 ? 13.369 4.469 28.559 1.00 92.06 147 ASP A CA 1
ATOM 1109 C C . ASP A 1 147 ? 12.131 5.336 28.206 1.00 92.06 147 ASP A C 1
ATOM 1111 O O . ASP A 1 147 ? 11.046 5.137 28.779 1.00 92.06 147 ASP A O 1
ATOM 1115 N N . PRO A 1 148 ? 12.252 6.287 27.256 1.00 91.38 148 PRO A N 1
ATOM 1116 C CA . PRO A 1 148 ? 11.125 7.072 26.760 1.00 91.38 148 PRO A CA 1
ATOM 1117 C C . PRO A 1 148 ? 9.942 6.225 26.276 1.00 91.38 148 PRO A C 1
ATOM 1119 O O . PRO A 1 148 ? 8.794 6.612 26.499 1.00 91.38 148 PRO A O 1
ATOM 1122 N N . ALA A 1 149 ? 10.188 5.058 25.668 1.00 88.62 149 ALA A N 1
ATOM 1123 C CA . ALA A 1 149 ? 9.121 4.175 25.194 1.00 88.62 149 ALA A CA 1
ATOM 1124 C C . ALA A 1 149 ? 8.318 3.570 26.357 1.00 88.62 149 ALA A C 1
ATOM 1126 O O . ALA A 1 149 ? 7.090 3.467 26.292 1.00 88.62 149 ALA A O 1
ATOM 1127 N N . TYR A 1 150 ? 8.995 3.225 27.455 1.00 90.12 150 TYR A N 1
ATOM 1128 C CA . TYR A 1 150 ? 8.345 2.758 28.677 1.00 90.12 150 TYR A CA 1
ATOM 1129 C C . TYR A 1 150 ? 7.480 3.855 29.310 1.00 90.12 150 TYR A C 1
ATOM 1131 O O . TYR A 1 150 ? 6.329 3.604 29.669 1.00 90.12 150 TYR A O 1
ATOM 1139 N N . THR A 1 151 ? 7.994 5.085 29.375 1.00 93.62 151 THR A N 1
ATOM 1140 C CA . THR A 1 151 ? 7.234 6.240 29.879 1.00 93.62 151 THR A CA 1
ATOM 1141 C C . THR A 1 151 ? 5.991 6.512 29.025 1.00 93.62 151 THR A C 1
ATOM 1143 O O . THR A 1 151 ? 4.894 6.640 29.562 1.00 93.62 151 THR A O 1
ATOM 1146 N N . ALA A 1 152 ? 6.133 6.526 27.695 1.00 91.25 152 ALA A N 1
ATOM 1147 C CA . ALA A 1 152 ? 5.020 6.750 26.774 1.00 91.25 152 ALA A CA 1
ATOM 1148 C C . ALA A 1 152 ? 3.925 5.676 26.895 1.00 91.25 152 ALA A C 1
ATOM 1150 O O . ALA A 1 152 ? 2.737 5.989 26.795 1.00 91.25 152 ALA A O 1
ATOM 1151 N N . ARG A 1 153 ? 4.311 4.417 27.154 1.00 90.94 153 ARG A N 1
ATOM 1152 C CA . ARG A 1 153 ? 3.361 3.329 27.420 1.00 90.94 153 ARG A CA 1
ATOM 1153 C C . ARG A 1 153 ? 2.557 3.580 28.699 1.00 90.94 153 ARG A C 1
ATOM 1155 O O . ARG A 1 153 ? 1.343 3.401 28.678 1.00 90.94 153 ARG A O 1
ATOM 1162 N N . LEU A 1 154 ? 3.205 4.005 29.787 1.00 94.31 154 LEU A N 1
ATOM 1163 C CA . LEU A 1 154 ? 2.507 4.353 31.032 1.00 94.31 154 LEU A CA 1
ATOM 1164 C C . LEU A 1 154 ? 1.523 5.508 30.806 1.00 94.31 154 LEU A C 1
ATOM 1166 O O . LEU A 1 154 ? 0.359 5.400 31.181 1.00 94.31 154 LEU A O 1
ATOM 1170 N N . ASP A 1 155 ? 1.939 6.557 30.095 1.00 94.31 155 ASP A N 1
ATOM 1171 C CA . ASP A 1 155 ? 1.047 7.668 29.747 1.00 94.31 155 ASP A CA 1
ATOM 1172 C C . ASP A 1 155 ? -0.157 7.213 28.904 1.00 94.31 155 ASP A C 1
ATOM 1174 O O . ASP A 1 155 ? -1.267 7.719 29.067 1.00 94.31 155 ASP A O 1
ATOM 1178 N N . GLY A 1 156 ? 0.038 6.243 28.006 1.00 94.06 156 GLY A N 1
ATOM 1179 C CA . GLY A 1 156 ? -1.044 5.624 27.239 1.00 94.06 156 GLY A CA 1
ATOM 1180 C C . GLY A 1 156 ? -2.062 4.899 28.120 1.00 94.06 156 GLY A C 1
ATOM 1181 O O . GLY A 1 156 ? -3.269 5.083 27.944 1.00 94.06 156 GLY A O 1
ATOM 1182 N N . PHE A 1 157 ? -1.594 4.120 29.096 1.00 94.81 157 PHE A N 1
ATOM 1183 C CA . PHE A 1 157 ? -2.471 3.417 30.034 1.00 94.81 157 PHE A CA 1
ATOM 1184 C C . PHE A 1 157 ? -3.238 4.373 30.948 1.00 94.81 157 PHE A C 1
ATOM 1186 O O . PHE A 1 157 ? -4.446 4.208 31.097 1.00 94.81 157 PHE A O 1
ATOM 1193 N N . ALA A 1 158 ? -2.582 5.409 31.477 1.00 96.25 158 ALA A N 1
ATOM 1194 C CA . ALA A 1 158 ? -3.245 6.437 32.276 1.00 96.25 158 ALA A CA 1
ATOM 1195 C C . ALA A 1 158 ? -4.373 7.133 31.499 1.00 96.25 158 ALA A C 1
ATOM 1197 O O . ALA A 1 158 ? -5.511 7.193 31.965 1.00 96.25 158 ALA A O 1
ATOM 1198 N N . ARG A 1 159 ? -4.091 7.577 30.264 1.00 96.88 159 ARG A N 1
ATOM 1199 C CA . ARG A 1 159 ? -5.109 8.179 29.385 1.00 96.88 159 ARG A CA 1
ATOM 1200 C C . ARG A 1 159 ? -6.273 7.233 29.103 1.00 96.88 159 ARG A C 1
ATOM 1202 O O . ARG A 1 159 ? -7.410 7.684 29.031 1.00 96.88 159 ARG A O 1
ATOM 1209 N N . THR A 1 160 ? -5.995 5.941 28.935 1.00 96.75 160 THR A N 1
ATOM 1210 C CA . THR A 1 160 ? -7.034 4.931 28.693 1.00 96.75 160 THR A CA 1
ATOM 1211 C C . THR A 1 160 ? -7.931 4.761 29.912 1.00 96.75 160 THR A C 1
ATOM 1213 O O . THR A 1 160 ? -9.148 4.799 29.767 1.00 96.75 160 THR A O 1
ATOM 1216 N N . ALA A 1 161 ? -7.348 4.656 31.108 1.00 97.50 161 ALA A N 1
ATOM 1217 C CA . ALA A 1 161 ? -8.104 4.548 32.351 1.00 97.50 161 ALA A CA 1
ATOM 1218 C C . ALA A 1 161 ? -9.000 5.781 32.585 1.00 97.50 161 ALA A C 1
ATOM 1220 O O . ALA A 1 161 ? -10.194 5.621 32.818 1.00 97.50 161 ALA A O 1
ATOM 1221 N N . ARG A 1 162 ? -8.477 7.002 32.383 1.00 98.06 162 ARG A N 1
ATOM 1222 C CA . ARG A 1 162 ? -9.273 8.247 32.433 1.00 98.06 162 ARG A CA 1
ATOM 1223 C C . ARG A 1 162 ? -10.418 8.259 31.423 1.00 98.06 162 ARG A C 1
ATOM 1225 O O . ARG A 1 162 ? -11.529 8.658 31.748 1.00 98.06 162 ARG A O 1
ATOM 1232 N N . ALA A 1 163 ? -10.147 7.847 30.185 1.00 97.88 163 ALA A N 1
ATOM 1233 C CA . ALA A 1 163 ? -11.158 7.848 29.136 1.00 97.88 163 ALA A CA 1
ATOM 1234 C C . ALA A 1 163 ? -12.291 6.856 29.433 1.00 97.88 163 ALA A C 1
ATOM 1236 O O . ALA A 1 163 ? -13.438 7.158 29.127 1.00 97.88 163 ALA A O 1
ATOM 1237 N N . LEU A 1 164 ? -11.981 5.710 30.047 1.00 97.94 164 LEU A N 1
ATOM 1238 C CA . LEU A 1 164 ? -12.976 4.742 30.511 1.00 97.94 164 LEU A CA 1
ATOM 1239 C C . LEU A 1 164 ? -13.766 5.272 31.719 1.00 97.94 164 LEU A C 1
ATOM 1241 O O . LEU A 1 164 ? -14.988 5.155 31.723 1.00 97.94 164 LEU A O 1
ATOM 1245 N N . ALA A 1 165 ? -13.111 5.912 32.696 1.00 97.62 165 ALA A N 1
ATOM 1246 C CA . ALA A 1 165 ? -13.792 6.538 33.837 1.00 97.62 165 ALA A CA 1
ATOM 1247 C C . ALA A 1 165 ? -14.808 7.597 33.373 1.00 97.62 165 ALA A C 1
ATOM 1249 O O . ALA A 1 165 ? -15.956 7.595 33.808 1.00 97.62 165 ALA A O 1
ATOM 1250 N N . ALA A 1 166 ? -14.433 8.414 32.383 1.00 97.38 166 ALA A N 1
ATOM 1251 C CA . ALA A 1 166 ? -15.324 9.402 31.776 1.00 97.38 166 ALA A CA 1
ATOM 1252 C C . ALA A 1 166 ? -16.551 8.784 31.072 1.00 97.38 166 ALA A C 1
ATOM 1254 O O . ALA A 1 166 ? -17.561 9.466 30.898 1.00 97.38 166 ALA A O 1
ATOM 1255 N N . VAL A 1 167 ? -16.495 7.511 30.648 1.00 97.38 167 VAL A N 1
ATOM 1256 C CA . VAL A 1 167 ? -17.688 6.812 30.138 1.00 97.38 167 VAL A CA 1
ATOM 1257 C C . VAL A 1 167 ? -18.651 6.511 31.281 1.00 97.38 167 VAL A C 1
ATOM 1259 O O . VAL A 1 167 ? -19.833 6.812 31.139 1.00 97.38 167 VAL A O 1
ATOM 1262 N N . HIS A 1 168 ? -18.164 5.983 32.410 1.00 96.38 168 HIS A N 1
ATOM 1263 C CA . HIS A 1 168 ? -19.001 5.749 33.595 1.00 96.38 168 HIS A CA 1
ATOM 1264 C C . HIS A 1 168 ? -19.640 7.043 34.097 1.00 96.38 168 HIS A C 1
ATOM 1266 O O . HIS A 1 168 ? -20.848 7.067 34.330 1.00 96.38 168 HIS A O 1
ATOM 1272 N N . GLU A 1 169 ? -18.871 8.132 34.172 1.00 94.44 169 GLU A N 1
ATOM 1273 C CA . GLU A 1 169 ? -19.382 9.452 34.558 1.00 94.44 169 GLU A CA 1
ATOM 1274 C C . GLU A 1 169 ? -20.509 9.908 33.612 1.00 94.44 169 GLU A C 1
ATOM 1276 O O . GLU A 1 169 ? -21.605 10.273 34.050 1.00 94.44 169 GLU A O 1
ATOM 1281 N N . ALA A 1 170 ? -20.286 9.828 32.295 1.00 94.56 170 ALA A N 1
ATOM 1282 C CA . ALA A 1 170 ? -21.282 10.222 31.301 1.00 94.56 170 ALA A CA 1
ATOM 1283 C C . ALA A 1 170 ? -22.541 9.336 31.353 1.00 94.56 170 ALA A C 1
ATOM 1285 O O . ALA A 1 170 ? -23.666 9.836 31.237 1.00 94.56 170 ALA A O 1
ATOM 1286 N N . GLU A 1 171 ? -22.379 8.026 31.551 1.00 93.06 171 GLU A N 1
ATOM 1287 C CA . GLU A 1 171 ? -23.497 7.097 31.710 1.00 93.06 171 GLU A CA 1
ATOM 1288 C C . GLU A 1 171 ? -24.293 7.405 32.980 1.00 93.06 171 GLU A C 1
ATOM 1290 O O . GLU A 1 171 ? -25.524 7.464 32.920 1.00 93.06 171 GLU A O 1
ATOM 1295 N N . HIS A 1 172 ? -23.619 7.691 34.096 1.00 90.50 172 HIS A N 1
ATOM 1296 C CA . HIS A 1 172 ? -24.240 8.106 35.353 1.00 90.50 172 HIS A CA 1
ATOM 1297 C C . HIS A 1 172 ? -25.094 9.368 35.170 1.00 90.50 172 HIS A C 1
ATOM 1299 O O . HIS A 1 172 ? -26.247 9.408 35.609 1.00 90.50 172 HIS A O 1
ATOM 1305 N N . VAL A 1 173 ? -24.579 10.384 34.467 1.00 87.75 173 VAL A N 1
ATOM 1306 C CA . VAL A 1 173 ? -25.330 11.611 34.147 1.00 87.75 173 VAL A CA 1
ATOM 1307 C C . VAL A 1 173 ? -26.555 11.303 33.285 1.00 87.75 173 VAL A C 1
ATOM 1309 O O . VAL A 1 173 ? -27.636 11.826 33.556 1.00 87.75 173 VAL A O 1
ATOM 1312 N N . ARG A 1 174 ? -26.437 10.422 32.283 1.00 91.62 174 ARG A N 1
ATOM 1313 C CA . ARG A 1 174 ? -27.580 10.021 31.446 1.00 91.62 174 ARG A CA 1
ATOM 1314 C C . ARG A 1 174 ? -28.705 9.396 32.271 1.00 91.62 174 ARG A C 1
ATOM 1316 O O . ARG A 1 174 ? -29.861 9.736 32.036 1.00 91.62 174 ARG A O 1
ATOM 1323 N N . TRP A 1 175 ? -28.388 8.558 33.262 1.00 87.81 175 TRP A N 1
ATOM 1324 C CA . TRP A 1 175 ? -29.387 7.922 34.137 1.00 87.81 175 TRP A CA 1
ATOM 1325 C C . TRP A 1 175 ? -30.251 8.913 34.939 1.00 87.81 175 TRP A C 1
ATOM 1327 O O . TRP A 1 175 ? -31.325 8.538 35.406 1.00 87.81 175 TRP A O 1
ATOM 1337 N N . HIS A 1 176 ? -29.827 10.174 35.084 1.00 88.38 176 HIS A N 1
ATOM 1338 C CA . HIS A 1 176 ? -30.592 11.207 35.791 1.00 88.38 176 HIS A CA 1
ATOM 1339 C C . HIS A 1 176 ? -31.744 11.797 34.966 1.00 88.38 176 HIS A C 1
ATOM 1341 O O . HIS A 1 176 ? -32.624 12.454 35.527 1.00 88.38 176 HIS A O 1
ATOM 1347 N N . PHE A 1 177 ? -31.750 11.581 33.649 1.00 86.88 177 PHE A N 1
ATOM 1348 C CA . PHE A 1 177 ? -32.759 12.115 32.742 1.00 86.88 177 PHE A CA 1
ATOM 1349 C C . PHE A 1 177 ? -33.572 10.974 32.130 1.00 86.88 177 PHE A C 1
ATOM 1351 O O . PHE A 1 177 ? -33.023 9.980 31.672 1.00 86.88 177 PHE A O 1
ATOM 1358 N N . THR A 1 178 ? -34.894 11.112 32.103 1.00 86.06 178 THR A N 1
ATOM 1359 C CA . THR A 1 178 ? -35.777 10.164 31.412 1.00 86.06 178 THR A CA 1
ATOM 1360 C C . THR A 1 178 ? -35.754 10.402 29.899 1.00 86.06 178 THR A C 1
ATOM 1362 O O . THR A 1 178 ? -35.530 11.526 29.453 1.00 86.06 178 THR A O 1
ATOM 1365 N N . GLU A 1 179 ? -35.989 9.361 29.093 1.00 85.25 179 GLU A N 1
ATOM 1366 C CA . GLU A 1 179 ? -35.842 9.413 27.623 1.00 85.25 179 GLU A CA 1
ATOM 1367 C C . GLU A 1 179 ? -36.688 10.493 26.924 1.00 85.25 179 GLU A C 1
ATOM 1369 O O . GLU A 1 179 ? -36.322 10.980 25.855 1.00 85.25 179 GLU A O 1
ATOM 1374 N N . ASP A 1 180 ? -37.808 10.891 27.525 1.00 86.62 180 ASP A N 1
ATOM 1375 C CA . ASP A 1 180 ? -38.734 11.911 27.025 1.00 86.62 180 ASP A CA 1
ATOM 1376 C C . ASP A 1 180 ? -38.214 13.350 27.193 1.00 86.62 180 ASP A C 1
ATOM 1378 O O . ASP A 1 180 ? -38.794 14.300 26.658 1.00 86.62 180 ASP A O 1
ATOM 1382 N N . ARG A 1 181 ? -37.112 13.528 27.925 1.00 82.69 181 ARG A N 1
ATOM 1383 C CA . ARG A 1 181 ? -36.519 14.828 28.225 1.00 82.69 181 ARG A CA 1
ATOM 1384 C C . ARG A 1 181 ? -35.479 15.220 27.173 1.00 82.69 181 ARG A C 1
ATOM 1386 O O . ARG A 1 181 ? -34.604 14.417 26.850 1.00 82.69 181 ARG A O 1
ATOM 1393 N N . PRO A 1 182 ? -35.482 16.467 26.664 1.00 86.38 182 PRO A N 1
ATOM 1394 C CA . PRO A 1 182 ? -34.435 16.930 25.750 1.00 86.38 182 PRO A CA 1
ATOM 1395 C C . PRO A 1 182 ? -33.029 16.843 26.369 1.00 86.38 182 PRO A C 1
ATOM 1397 O O . PRO A 1 182 ? -32.048 16.652 25.651 1.00 86.38 182 PRO A O 1
ATOM 1400 N N . GLU A 1 183 ? -32.928 16.927 27.696 1.00 88.31 183 GLU A N 1
ATOM 1401 C CA . GLU A 1 183 ? -31.690 16.746 28.451 1.00 88.31 183 GLU A CA 1
ATOM 1402 C C . GLU A 1 183 ? -31.109 15.324 28.306 1.00 88.31 183 GLU A C 1
ATOM 1404 O O . GLU A 1 183 ? -29.889 15.174 28.236 1.00 88.31 183 GLU A O 1
ATOM 1409 N N . HIS A 1 184 ? -31.949 14.291 28.145 1.00 90.44 184 HIS A N 1
ATOM 1410 C CA . HIS A 1 184 ? -31.492 12.919 27.897 1.00 90.44 184 HIS A CA 1
ATOM 1411 C C . HIS A 1 184 ? -30.768 12.792 26.551 1.00 90.44 184 HIS A C 1
ATOM 1413 O O . HIS A 1 184 ? -29.729 12.142 26.462 1.00 90.44 184 HIS A O 1
ATOM 1419 N N . ALA A 1 185 ? -31.253 13.467 25.504 1.00 88.88 185 ALA A N 1
ATOM 1420 C CA . ALA A 1 185 ? -30.595 13.456 24.196 1.00 88.88 185 ALA A CA 1
ATOM 1421 C C . ALA A 1 185 ? -29.205 14.117 24.229 1.00 88.88 185 ALA A C 1
ATOM 1423 O O . ALA A 1 185 ? -28.304 13.697 23.502 1.00 88.88 185 ALA A O 1
ATOM 1424 N N . LEU A 1 186 ? -29.016 15.143 25.066 1.00 90.75 186 LEU A N 1
ATOM 1425 C CA . LEU A 1 186 ? -27.704 15.755 25.285 1.00 90.75 186 LEU A CA 1
ATOM 1426 C C . LEU A 1 186 ? -26.784 14.824 26.077 1.00 90.75 186 LEU A C 1
ATOM 1428 O O . LEU A 1 186 ? -25.647 14.618 25.662 1.00 90.75 186 LEU A O 1
ATOM 1432 N N . ALA A 1 187 ? -27.288 14.212 27.152 1.00 90.69 187 ALA A N 1
ATOM 1433 C CA . ALA A 1 187 ? -26.519 13.257 27.941 1.00 90.69 187 ALA A CA 1
ATOM 1434 C C . ALA A 1 187 ? -26.097 12.032 27.109 1.00 90.69 187 ALA A C 1
ATOM 1436 O O . ALA A 1 187 ? -24.945 11.618 27.173 1.00 90.69 187 ALA A O 1
ATOM 1437 N N . GLN A 1 188 ? -26.974 11.508 26.244 1.00 93.38 188 GLN A N 1
ATOM 1438 C CA . GLN A 1 188 ? -26.632 10.407 25.338 1.00 93.38 188 GLN A CA 1
ATOM 1439 C C . GLN A 1 188 ? -25.511 10.784 24.357 1.00 93.38 188 GLN A C 1
ATOM 1441 O O . GLN A 1 188 ? -24.609 9.983 24.132 1.00 93.38 188 GLN A O 1
ATOM 1446 N N . ARG A 1 189 ? -25.510 12.010 23.816 1.00 92.56 189 ARG A N 1
ATOM 1447 C CA . ARG A 1 189 ? -24.402 12.479 22.964 1.00 92.56 189 ARG A CA 1
ATOM 1448 C C . ARG A 1 189 ? -23.079 12.544 23.721 1.00 92.56 189 ARG A C 1
ATOM 1450 O O . ARG A 1 189 ? -22.044 12.265 23.122 1.00 92.56 189 ARG A O 1
ATOM 1457 N N . GLU A 1 190 ? -23.102 12.911 25.001 1.00 94.62 190 GLU A N 1
ATOM 1458 C CA . GLU A 1 190 ? -21.896 12.911 25.834 1.00 94.62 190 GLU A CA 1
ATOM 1459 C C . GLU A 1 190 ? -21.381 11.483 26.051 1.00 94.62 190 GLU A C 1
ATOM 1461 O O . GLU A 1 190 ? -20.183 11.248 25.899 1.00 94.62 190 GLU A O 1
ATOM 1466 N N . VAL A 1 191 ? -22.273 10.507 26.285 1.00 94.94 191 VAL A N 1
ATOM 1467 C CA . VAL A 1 191 ? -21.902 9.079 26.334 1.00 94.94 191 VAL A CA 1
ATOM 1468 C C . VAL A 1 191 ? -21.258 8.635 25.020 1.00 94.94 191 VAL A C 1
ATOM 1470 O O . VAL A 1 191 ? -20.191 8.023 25.034 1.00 94.94 191 VAL A O 1
ATOM 1473 N N . ASP A 1 192 ? -21.855 8.973 23.874 1.00 94.69 192 ASP A N 1
ATOM 1474 C CA . ASP A 1 192 ? -21.326 8.592 22.559 1.00 94.69 192 ASP A CA 1
ATOM 1475 C C . ASP A 1 192 ? -19.923 9.183 22.319 1.00 94.69 192 ASP A C 1
ATOM 1477 O O . ASP A 1 192 ? -19.031 8.505 21.796 1.00 94.69 192 ASP A O 1
ATOM 1481 N N . GLN A 1 193 ? -19.697 10.434 22.740 1.00 95.81 193 GLN A N 1
ATOM 1482 C CA . GLN A 1 193 ? -18.392 11.097 22.663 1.00 95.81 193 GLN A CA 1
ATOM 1483 C C . GLN A 1 193 ? -17.373 10.498 23.637 1.00 95.81 193 GLN A C 1
ATOM 1485 O O . GLN A 1 193 ? -16.222 10.276 23.255 1.00 95.81 193 GLN A O 1
ATOM 1490 N N . ALA A 1 194 ? -17.769 10.206 24.879 1.00 96.44 194 ALA A N 1
ATOM 1491 C CA . ALA A 1 194 ? -16.922 9.534 25.859 1.00 96.44 194 ALA A CA 1
ATOM 1492 C C . ALA A 1 194 ? -16.493 8.149 25.353 1.00 96.44 194 ALA A C 1
ATOM 1494 O O . ALA A 1 194 ? -15.302 7.840 25.354 1.00 96.44 194 ALA A O 1
ATOM 1495 N N . ARG A 1 195 ? -17.428 7.367 24.798 1.00 95.69 195 ARG A N 1
ATOM 1496 C CA . ARG A 1 195 ? -17.140 6.063 24.184 1.00 95.69 195 ARG A CA 1
ATOM 1497 C C . ARG A 1 195 ? -16.203 6.187 22.984 1.00 95.69 195 ARG A C 1
ATOM 1499 O O . ARG A 1 195 ? -15.264 5.405 22.871 1.00 95.69 195 ARG A O 1
ATOM 1506 N N . ALA A 1 196 ? -16.381 7.185 22.115 1.00 94.38 196 ALA A N 1
ATOM 1507 C CA . ALA A 1 196 ? -15.440 7.444 21.020 1.00 94.38 196 ALA A CA 1
ATOM 1508 C C . ALA A 1 196 ? -14.017 7.754 21.531 1.00 94.38 196 ALA A C 1
ATOM 1510 O O . ALA A 1 196 ? -13.054 7.153 21.052 1.00 94.38 196 ALA A O 1
ATOM 1511 N N . ARG A 1 197 ? -13.886 8.611 22.556 1.00 95.25 197 ARG A N 1
ATOM 1512 C CA . ARG A 1 197 ? -12.597 8.912 23.208 1.00 95.25 197 ARG A CA 1
ATOM 1513 C C . ARG A 1 197 ? -11.967 7.668 23.845 1.00 95.25 197 ARG A C 1
ATOM 1515 O O . ARG A 1 197 ? -10.764 7.460 23.695 1.00 95.25 197 ARG A O 1
ATOM 1522 N N . ALA A 1 198 ? -12.761 6.826 24.509 1.00 95.62 198 ALA A N 1
ATOM 1523 C CA . ALA A 1 198 ? -12.297 5.573 25.103 1.00 95.62 198 ALA A CA 1
ATOM 1524 C C . ALA A 1 198 ? -11.776 4.592 24.042 1.00 95.62 198 ALA A C 1
ATOM 1526 O O . ALA A 1 198 ? -10.674 4.069 24.197 1.00 95.62 198 ALA A O 1
ATOM 1527 N N . ARG A 1 199 ? -12.495 4.407 22.923 1.00 93.69 199 ARG A N 1
ATOM 1528 C CA . ARG A 1 199 ? -12.033 3.580 21.789 1.00 93.69 199 ARG A CA 1
ATOM 1529 C C . ARG A 1 199 ? -10.689 4.064 21.246 1.00 93.69 199 ARG A C 1
ATOM 1531 O O . ARG A 1 199 ? -9.784 3.258 21.031 1.00 93.69 199 ARG A O 1
ATOM 1538 N N . ASP A 1 200 ? -10.547 5.373 21.039 1.00 91.19 200 ASP A N 1
ATOM 1539 C CA . ASP A 1 200 ? -9.307 5.968 20.536 1.00 91.19 200 ASP A CA 1
ATOM 1540 C C . ASP A 1 200 ? -8.145 5.793 21.524 1.00 91.19 200 ASP A C 1
ATOM 1542 O O . ASP A 1 200 ? -7.023 5.484 21.106 1.00 91.19 200 ASP A O 1
ATOM 1546 N N . ALA A 1 201 ? -8.402 5.941 22.827 1.00 92.94 201 ALA A N 1
ATOM 1547 C CA . ALA A 1 201 ? -7.407 5.734 23.874 1.00 92.94 201 ALA A CA 1
ATOM 1548 C C . ALA A 1 201 ? -6.968 4.262 23.964 1.00 92.94 201 ALA A C 1
ATOM 1550 O O . ALA A 1 201 ? -5.768 3.992 23.902 1.00 92.94 201 ALA A O 1
ATOM 1551 N N . VAL A 1 202 ? -7.920 3.318 23.990 1.00 91.12 202 VAL A N 1
ATOM 1552 C CA . VAL A 1 202 ? -7.662 1.866 23.960 1.00 91.12 202 VAL A CA 1
ATOM 1553 C C . VAL A 1 202 ? -6.821 1.494 22.742 1.00 91.12 202 VAL A C 1
ATOM 1555 O O . VAL A 1 202 ? -5.799 0.822 22.881 1.00 91.12 202 VAL A O 1
ATOM 1558 N N . ARG A 1 203 ? -7.204 1.971 21.550 1.00 87.31 203 ARG A N 1
ATOM 1559 C CA . ARG A 1 203 ? -6.446 1.725 20.316 1.00 87.31 203 ARG A CA 1
ATOM 1560 C C . ARG A 1 203 ? -5.018 2.256 20.420 1.00 87.31 203 ARG A C 1
ATOM 1562 O O . ARG A 1 203 ? -4.094 1.571 20.007 1.00 87.31 203 ARG A O 1
ATOM 1569 N N . SER A 1 204 ? -4.840 3.451 20.980 1.00 85.06 204 SER A N 1
ATOM 1570 C CA . SER A 1 204 ? -3.527 4.101 21.091 1.00 85.06 204 SER A CA 1
ATOM 1571 C C . SER A 1 204 ? -2.619 3.472 22.154 1.00 85.06 204 SER A C 1
ATOM 1573 O O . SER A 1 204 ? -1.400 3.554 22.041 1.00 85.06 204 SER A O 1
ATOM 1575 N N . ALA A 1 205 ? -3.188 2.890 23.213 1.00 86.12 205 ALA A N 1
ATOM 1576 C CA . ALA A 1 205 ? -2.432 2.207 24.264 1.00 86.12 205 ALA A CA 1
ATOM 1577 C C . ALA A 1 205 ? -2.126 0.740 23.925 1.00 86.12 205 ALA A C 1
ATOM 1579 O O . ALA A 1 205 ? -1.226 0.142 24.525 1.00 86.12 205 ALA A O 1
ATOM 1580 N N . ALA A 1 206 ? -2.861 0.152 22.978 1.00 79.50 206 ALA A N 1
ATOM 1581 C CA . ALA A 1 206 ? -2.610 -1.202 22.522 1.00 79.50 206 ALA A CA 1
ATOM 1582 C C . ALA A 1 206 ? -1.184 -1.308 21.941 1.00 79.50 206 ALA A C 1
ATOM 1584 O O . ALA A 1 206 ? -0.782 -0.468 21.139 1.00 79.50 206 ALA A O 1
ATOM 1585 N N . PRO A 1 207 ? -0.405 -2.351 22.281 1.00 69.31 207 PRO A N 1
ATOM 1586 C CA . PRO A 1 207 ? 0.945 -2.562 21.751 1.00 69.31 207 PRO A CA 1
ATOM 1587 C C . PRO A 1 207 ? 0.922 -3.082 20.301 1.00 69.31 207 PRO A C 1
ATOM 1589 O O . PRO A 1 207 ? 1.755 -3.899 19.910 1.00 69.31 207 PRO A O 1
ATOM 1592 N N . VAL A 1 208 ? -0.067 -2.661 19.517 1.00 70.00 208 VAL A N 1
ATOM 1593 C CA . VAL A 1 208 ? -0.196 -2.993 18.104 1.00 70.00 208 VAL A CA 1
ATOM 1594 C C . VAL A 1 208 ? 0.623 -1.954 17.350 1.00 70.00 208 VAL A C 1
ATOM 1596 O O . VAL A 1 208 ? 0.347 -0.764 17.447 1.00 70.00 208 VAL A O 1
ATOM 1599 N N . LEU A 1 209 ? 1.673 -2.400 16.658 1.00 65.69 209 LEU A N 1
ATOM 1600 C CA . LEU A 1 209 ? 2.480 -1.526 15.805 1.00 65.69 209 LEU A CA 1
ATOM 1601 C C . LEU A 1 209 ? 1.573 -0.865 14.765 1.00 65.69 209 LEU A C 1
ATOM 1603 O O . LEU A 1 209 ? 0.847 -1.582 14.071 1.00 65.69 209 LEU A O 1
ATOM 1607 N N . ASP A 1 210 ? 1.660 0.459 14.627 1.00 65.38 210 ASP A N 1
ATOM 1608 C CA . ASP A 1 210 ? 0.970 1.165 13.551 1.00 65.38 210 ASP A CA 1
ATOM 1609 C C . ASP A 1 210 ? 1.421 0.590 12.200 1.00 65.38 210 ASP A C 1
ATOM 1611 O O . ASP A 1 210 ? 2.601 0.309 11.980 1.00 65.38 210 ASP A O 1
ATOM 1615 N N . ASP A 1 211 ? 0.492 0.452 11.256 1.00 66.56 211 ASP A N 1
ATOM 1616 C CA . ASP A 1 211 ? 0.785 -0.136 9.943 1.00 66.56 211 ASP A CA 1
ATOM 1617 C C . ASP A 1 211 ? 1.887 0.613 9.179 1.00 66.56 211 ASP A C 1
ATOM 1619 O O . ASP A 1 211 ? 2.687 -0.003 8.476 1.00 66.56 211 ASP A O 1
ATOM 1623 N N . LYS A 1 212 ? 1.967 1.939 9.359 1.00 67.31 212 LYS A N 1
ATOM 1624 C CA . LYS A 1 212 ? 3.013 2.799 8.774 1.00 67.31 212 LYS A CA 1
ATOM 1625 C C . LYS A 1 212 ? 4.428 2.455 9.262 1.00 67.31 212 LYS A C 1
ATOM 1627 O O . LYS A 1 212 ? 5.390 2.820 8.595 1.00 67.31 212 LYS A O 1
ATOM 1632 N N . ASP A 1 213 ? 4.544 1.771 10.399 1.00 72.56 213 ASP A N 1
ATOM 1633 C CA . ASP A 1 213 ? 5.816 1.422 11.034 1.00 72.56 213 ASP A CA 1
ATOM 1634 C C . ASP A 1 213 ? 6.237 -0.024 10.710 1.00 72.56 213 ASP A C 1
ATOM 1636 O O . ASP A 1 213 ? 7.208 -0.543 11.266 1.00 72.56 213 ASP A O 1
ATOM 1640 N N . GLN A 1 214 ? 5.519 -0.696 9.802 1.00 78.00 214 GLN A N 1
ATOM 1641 C CA . GLN A 1 214 ? 5.776 -2.079 9.417 1.00 78.00 214 GLN A CA 1
ATOM 1642 C C . GLN A 1 214 ? 6.220 -2.202 7.958 1.00 78.00 214 GLN A C 1
ATOM 1644 O O . GLN A 1 214 ? 5.679 -1.569 7.054 1.00 78.00 214 GLN A O 1
ATOM 1649 N N . TRP A 1 215 ? 7.152 -3.122 7.713 1.00 85.50 215 TRP A N 1
ATOM 1650 C CA . TRP A 1 215 ? 7.475 -3.587 6.367 1.00 85.50 215 TRP A CA 1
ATOM 1651 C C . TRP A 1 215 ? 6.636 -4.816 6.032 1.00 85.50 215 TRP A C 1
ATOM 1653 O O . TRP A 1 215 ? 6.654 -5.803 6.770 1.00 85.50 215 TRP A O 1
ATOM 1663 N N . PHE A 1 216 ? 5.912 -4.772 4.916 1.00 86.88 216 PHE A N 1
ATOM 1664 C CA . PHE A 1 216 ? 5.112 -5.905 4.469 1.00 86.88 216 PHE A CA 1
ATOM 1665 C C . PHE A 1 216 ? 5.865 -6.722 3.431 1.00 86.88 216 PHE A C 1
ATOM 1667 O O . PHE A 1 216 ? 6.184 -6.220 2.352 1.00 86.88 216 PHE A O 1
ATOM 1674 N N . PHE A 1 217 ? 6.103 -7.988 3.764 1.00 92.38 217 PHE A N 1
ATOM 1675 C CA . PHE A 1 217 ? 6.685 -8.950 2.847 1.00 92.38 217 PHE A CA 1
ATOM 1676 C C . PHE A 1 217 ? 5.676 -10.023 2.484 1.00 92.38 217 PHE A C 1
ATOM 1678 O O . PHE A 1 217 ? 4.965 -10.537 3.351 1.00 92.38 217 PHE A O 1
ATOM 1685 N N . ARG A 1 218 ? 5.657 -10.412 1.210 1.00 93.50 218 ARG A N 1
ATOM 1686 C CA . ARG A 1 218 ? 4.807 -11.503 0.740 1.00 93.50 218 ARG A CA 1
ATOM 1687 C C . ARG A 1 218 ? 5.561 -12.425 -0.193 1.00 93.50 218 ARG A C 1
ATOM 1689 O O . ARG A 1 218 ? 6.393 -11.982 -0.973 1.00 93.50 218 ARG A O 1
ATOM 1696 N N . ALA A 1 219 ? 5.269 -13.716 -0.096 1.00 96.06 219 ALA A N 1
ATOM 1697 C CA . ALA A 1 219 ? 5.800 -14.711 -1.010 1.00 96.06 219 ALA A CA 1
ATOM 1698 C C . ALA A 1 219 ? 4.787 -15.016 -2.120 1.00 96.06 219 ALA A C 1
ATOM 1700 O O . ALA A 1 219 ? 3.599 -15.198 -1.843 1.00 96.06 219 ALA A O 1
ATOM 1701 N N . TYR A 1 220 ? 5.278 -15.121 -3.351 1.00 96.88 220 TYR A N 1
ATOM 1702 C CA . TYR A 1 220 ? 4.521 -15.565 -4.519 1.00 96.88 220 TYR A CA 1
ATOM 1703 C C . TYR A 1 220 ? 5.228 -16.730 -5.198 1.00 96.88 220 TYR A C 1
ATOM 1705 O O . TYR A 1 220 ? 6.446 -16.889 -5.078 1.00 96.88 220 TYR A O 1
ATOM 1713 N N . SER A 1 221 ? 4.471 -17.519 -5.956 1.00 96.88 221 SER A N 1
ATOM 1714 C CA . SER A 1 221 ? 5.021 -18.573 -6.803 1.00 96.88 221 SER A CA 1
ATOM 1715 C C . SER A 1 221 ? 4.357 -18.590 -8.182 1.00 96.88 221 SER A C 1
ATOM 1717 O O . SER A 1 221 ? 3.315 -17.973 -8.405 1.00 96.88 221 SER A O 1
ATOM 1719 N N . LYS A 1 222 ? 4.954 -19.325 -9.123 1.00 95.06 222 LYS A N 1
ATOM 1720 C CA . LYS A 1 222 ? 4.354 -19.591 -10.443 1.00 95.06 222 LYS A CA 1
ATOM 1721 C C . LYS A 1 222 ? 3.244 -20.649 -10.417 1.00 95.06 222 LYS A C 1
ATOM 1723 O O . LYS A 1 222 ? 2.708 -20.983 -11.474 1.00 95.06 222 LYS A O 1
ATOM 1728 N N . ARG A 1 223 ? 2.910 -21.224 -9.255 1.00 94.50 223 ARG A N 1
ATOM 1729 C CA . ARG A 1 223 ? 1.808 -22.188 -9.158 1.00 94.50 223 ARG A CA 1
ATOM 1730 C C . ARG A 1 223 ? 0.471 -21.486 -9.426 1.00 94.50 223 ARG A C 1
ATOM 1732 O O . ARG A 1 223 ? 0.311 -20.312 -9.078 1.00 94.50 223 ARG A O 1
ATOM 1739 N N . PRO A 1 224 ? -0.508 -22.185 -10.026 1.00 90.62 224 PRO A N 1
ATOM 1740 C CA . PRO A 1 224 ? -1.838 -21.626 -10.234 1.00 90.62 224 PRO A CA 1
ATOM 1741 C C . PRO A 1 224 ? -2.424 -21.073 -8.929 1.00 90.62 224 PRO A C 1
ATOM 1743 O O . PRO A 1 224 ? -2.445 -21.768 -7.919 1.00 90.62 224 PRO A O 1
ATOM 1746 N N . GLY A 1 225 ? -2.893 -19.825 -8.951 1.00 91.00 225 GLY A N 1
ATOM 1747 C CA . GLY A 1 225 ? -3.468 -19.165 -7.773 1.00 91.00 225 GLY A CA 1
ATOM 1748 C C . GLY A 1 225 ? -2.461 -18.481 -6.837 1.00 91.00 225 GLY A C 1
ATOM 1749 O O . GLY A 1 225 ? -2.887 -17.724 -5.970 1.00 91.00 225 GLY A O 1
ATOM 1750 N N . GLU A 1 226 ? -1.153 -18.685 -7.022 1.00 95.12 226 GLU A N 1
ATOM 1751 C CA . GLU A 1 226 ? -0.102 -18.174 -6.122 1.00 95.12 226 GLU A CA 1
ATOM 1752 C C . GLU A 1 226 ? 0.694 -16.989 -6.701 1.00 95.12 226 GLU A C 1
ATOM 1754 O O . GLU A 1 226 ? 1.612 -16.483 -6.051 1.00 95.12 226 GLU A O 1
ATOM 1759 N N . SER A 1 227 ? 0.349 -16.517 -7.905 1.00 95.44 227 SER A N 1
ATOM 1760 C CA . SER A 1 227 ? 0.990 -15.348 -8.518 1.00 95.44 227 SER A CA 1
ATOM 1761 C C . SER A 1 227 ? 0.547 -14.038 -7.860 1.00 95.44 227 SER A C 1
ATOM 1763 O O . SER A 1 227 ? -0.542 -13.953 -7.283 1.00 95.44 227 SER A O 1
ATOM 1765 N N . ALA A 1 228 ? 1.356 -12.982 -8.013 1.00 94.88 228 ALA A N 1
ATOM 1766 C CA . ALA A 1 228 ? 1.032 -11.647 -7.506 1.00 94.88 228 ALA A CA 1
ATOM 1767 C C . ALA A 1 228 ? -0.355 -11.173 -7.967 1.00 94.88 228 ALA A C 1
ATOM 1769 O O . ALA A 1 228 ? -1.126 -10.642 -7.169 1.00 94.88 228 ALA A O 1
ATOM 1770 N N . HIS A 1 229 ? -0.714 -11.431 -9.228 1.00 96.00 229 HIS A N 1
ATOM 1771 C CA . HIS A 1 229 ? -2.054 -11.145 -9.728 1.00 96.00 229 HIS A CA 1
ATOM 1772 C C . HIS A 1 229 ? -3.126 -11.979 -9.027 1.00 96.00 229 HIS A C 1
ATOM 1774 O O . HIS A 1 229 ? -4.063 -11.412 -8.479 1.00 96.00 229 HIS A O 1
ATOM 1780 N N . ALA A 1 230 ? -3.003 -13.311 -9.018 1.00 94.62 230 ALA A N 1
ATOM 1781 C CA . ALA A 1 230 ? -4.058 -14.189 -8.513 1.00 94.62 230 ALA A CA 1
ATOM 1782 C C . ALA A 1 230 ? -4.375 -13.932 -7.032 1.00 94.62 230 ALA A C 1
ATOM 1784 O O . ALA A 1 230 ? -5.540 -13.887 -6.630 1.00 94.62 230 ALA A O 1
ATOM 1785 N N . VAL A 1 231 ? -3.331 -13.700 -6.238 1.00 93.06 231 VAL A N 1
ATOM 1786 C CA . VAL A 1 231 ? -3.449 -13.437 -4.808 1.00 93.06 231 VAL A CA 1
ATOM 1787 C C . VAL A 1 231 ? -4.105 -12.081 -4.528 1.00 93.06 231 VAL A C 1
ATOM 1789 O O . VAL A 1 231 ? -4.972 -12.007 -3.657 1.00 93.06 231 VAL A O 1
ATOM 1792 N N . ASN A 1 232 ? -3.728 -11.023 -5.256 1.00 92.56 232 ASN A N 1
ATOM 1793 C CA . ASN A 1 232 ? -4.288 -9.679 -5.055 1.00 92.56 232 ASN A CA 1
ATOM 1794 C C . ASN A 1 232 ? -5.665 -9.501 -5.703 1.00 92.56 232 ASN A C 1
ATOM 1796 O O . ASN A 1 232 ? -6.495 -8.765 -5.181 1.00 92.56 232 ASN A O 1
ATOM 1800 N N . ALA A 1 233 ? -5.930 -10.196 -6.810 1.00 93.38 233 ALA A N 1
ATOM 1801 C CA . ALA A 1 233 ? -7.231 -10.195 -7.463 1.00 93.38 233 ALA A CA 1
ATOM 1802 C C . ALA A 1 233 ? -8.278 -10.988 -6.671 1.00 93.38 233 ALA A C 1
ATOM 1804 O O . ALA A 1 233 ? -9.470 -10.716 -6.792 1.00 93.38 233 ALA A O 1
ATOM 1805 N N . ALA A 1 234 ? -7.839 -11.964 -5.864 1.00 92.31 234 ALA A N 1
ATOM 1806 C CA . ALA A 1 234 ? -8.669 -12.735 -4.937 1.00 92.31 234 ALA A CA 1
ATOM 1807 C C . ALA A 1 234 ? -9.928 -13.362 -5.579 1.00 92.31 234 ALA A C 1
ATOM 1809 O O . ALA A 1 234 ? -10.913 -13.642 -4.884 1.00 92.31 234 ALA A O 1
ATOM 1810 N N . LEU A 1 235 ? -9.894 -13.612 -6.897 1.00 91.94 235 LEU A N 1
ATOM 1811 C CA . LEU A 1 235 ? -11.056 -14.036 -7.693 1.00 91.94 235 LEU A CA 1
ATOM 1812 C C . LEU A 1 235 ? -11.529 -15.460 -7.370 1.00 91.94 235 LEU A C 1
ATOM 1814 O O . LEU A 1 235 ? -12.647 -15.825 -7.716 1.00 91.94 235 LEU A O 1
ATOM 1818 N N . LEU A 1 236 ? -10.673 -16.252 -6.721 1.00 89.56 236 LEU A N 1
ATOM 1819 C CA . LEU A 1 236 ? -10.931 -17.635 -6.309 1.00 89.56 236 LEU A CA 1
ATOM 1820 C C . LEU A 1 236 ? -11.155 -17.787 -4.794 1.00 89.56 236 LEU A C 1
ATOM 1822 O O . LEU A 1 236 ? -11.222 -18.906 -4.298 1.00 89.56 236 LEU A O 1
ATOM 1826 N N . SER A 1 237 ? -11.211 -16.687 -4.041 1.00 87.31 237 SER A N 1
ATOM 1827 C CA . SER A 1 237 ? -11.412 -16.709 -2.584 1.00 87.31 237 SER A CA 1
ATOM 1828 C C . SER A 1 237 ? -12.668 -15.940 -2.196 1.00 87.31 237 SER A C 1
ATOM 1830 O O . SER A 1 237 ? -13.144 -15.142 -2.990 1.00 87.31 237 SER A O 1
ATOM 1832 N N . GLU A 1 238 ? -13.152 -16.075 -0.963 1.00 86.31 238 GLU A N 1
ATOM 1833 C CA . GLU A 1 238 ? -14.278 -15.265 -0.461 1.00 86.31 238 GLU A CA 1
ATOM 1834 C C . GLU A 1 238 ? -13.884 -13.816 -0.116 1.00 86.31 238 GLU A C 1
ATOM 1836 O O . GLU A 1 238 ? -14.739 -12.956 0.056 1.00 86.31 238 GLU A O 1
ATOM 1841 N N . ARG A 1 239 ? -12.584 -13.494 -0.057 1.00 85.25 239 ARG A N 1
ATOM 1842 C CA . ARG A 1 239 ? -12.106 -12.159 0.349 1.00 85.25 239 ARG A CA 1
ATOM 1843 C C . ARG A 1 239 ? -12.335 -11.100 -0.723 1.00 85.25 239 ARG A C 1
ATOM 1845 O O . ARG A 1 239 ? -12.016 -11.339 -1.888 1.00 85.25 239 ARG A O 1
ATOM 1852 N N . SER A 1 240 ? -12.782 -9.915 -0.331 1.00 86.69 240 SER A N 1
ATOM 1853 C CA . SER A 1 240 ? -12.803 -8.746 -1.215 1.00 86.69 240 SER A CA 1
ATOM 1854 C C . SER A 1 240 ? -11.377 -8.269 -1.522 1.00 86.69 240 SER A C 1
ATOM 1856 O O . SER A 1 240 ? -10.603 -8.048 -0.587 1.00 86.69 240 SER A O 1
ATOM 1858 N N . PRO A 1 241 ? -10.983 -8.144 -2.802 1.00 89.25 241 PRO A N 1
ATOM 1859 C CA . PRO A 1 241 ? -9.688 -7.586 -3.166 1.00 89.25 241 PRO A CA 1
ATOM 1860 C C . PRO A 1 241 ? -9.635 -6.076 -2.904 1.00 89.25 241 PRO A C 1
ATOM 1862 O O . PRO A 1 241 ? -10.617 -5.354 -3.083 1.00 89.25 241 PRO A O 1
ATOM 1865 N N . ALA A 1 242 ? -8.449 -5.574 -2.552 1.00 88.12 242 ALA A N 1
ATOM 1866 C CA . ALA A 1 242 ? -8.234 -4.140 -2.350 1.00 88.12 242 ALA A CA 1
ATOM 1867 C C . ALA A 1 242 ? -8.434 -3.322 -3.637 1.00 88.12 242 ALA A C 1
ATOM 1869 O O . ALA A 1 242 ? -8.815 -2.160 -3.572 1.00 88.12 242 ALA A O 1
ATOM 1870 N N . VAL A 1 243 ? -8.192 -3.925 -4.803 1.00 91.81 243 VAL A N 1
ATOM 1871 C CA . VAL A 1 243 ? -8.313 -3.311 -6.134 1.00 91.81 243 VAL A CA 1
ATOM 1872 C C . VAL A 1 243 ? -9.508 -3.895 -6.901 1.00 91.81 243 VAL A C 1
ATOM 1874 O O . VAL A 1 243 ? -9.804 -5.083 -6.794 1.00 91.81 243 VAL A O 1
ATOM 1877 N N . SER A 1 244 ? -10.174 -3.075 -7.715 1.00 93.69 244 SER A N 1
ATOM 1878 C CA . SER A 1 244 ? -11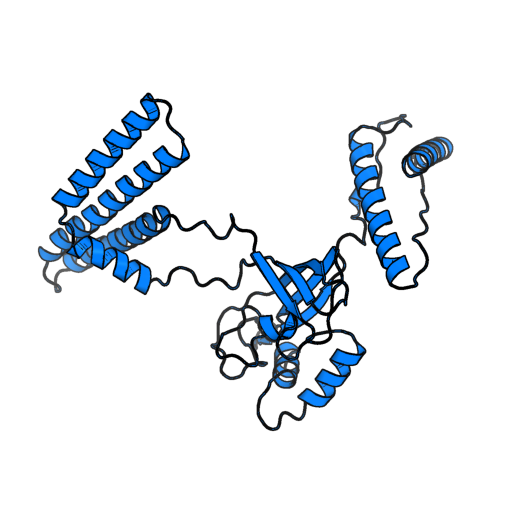.318 -3.468 -8.554 1.00 93.69 244 SER A CA 1
ATOM 1879 C C . SER A 1 244 ? -10.890 -3.728 -9.995 1.00 93.69 244 SER A C 1
ATOM 1881 O O . SER A 1 244 ? -10.108 -2.962 -10.551 1.00 93.69 244 SER A O 1
ATOM 1883 N N . ASN A 1 245 ? -11.422 -4.776 -10.636 1.00 95.44 245 ASN A N 1
ATOM 1884 C CA . ASN A 1 245 ? -11.076 -5.141 -12.021 1.00 95.44 245 ASN A CA 1
ATOM 1885 C C . ASN A 1 245 ? -9.545 -5.118 -12.250 1.00 95.44 245 ASN A C 1
ATOM 1887 O O . ASN A 1 245 ? -9.058 -4.316 -13.050 1.00 95.44 245 ASN A O 1
ATOM 1891 N N . PRO A 1 246 ? -8.768 -5.915 -11.495 1.00 95.56 246 PRO A N 1
ATOM 1892 C CA . PRO A 1 246 ? -7.321 -5.747 -11.392 1.00 95.56 246 PRO A CA 1
ATOM 1893 C C . PRO A 1 246 ? -6.598 -6.012 -12.714 1.00 95.56 246 PRO A C 1
ATOM 1895 O O . PRO A 1 246 ? -6.812 -7.031 -13.370 1.00 95.56 246 PRO A O 1
ATOM 1898 N N . LEU A 1 247 ? -5.678 -5.124 -13.079 1.00 96.50 247 LEU A N 1
ATOM 1899 C CA . LEU A 1 247 ? -4.682 -5.337 -14.126 1.00 96.50 247 LEU A CA 1
ATOM 1900 C C . LEU A 1 247 ? -3.298 -5.370 -13.486 1.00 96.50 247 LEU A C 1
ATOM 1902 O O . LEU A 1 247 ? -2.887 -4.395 -12.861 1.00 96.50 247 LEU A O 1
ATOM 1906 N N . THR A 1 248 ? -2.576 -6.478 -13.646 1.00 97.31 248 THR A N 1
ATOM 1907 C CA . THR A 1 248 ? -1.216 -6.611 -13.106 1.00 97.31 248 THR A CA 1
ATOM 1908 C C . THR A 1 248 ? -0.182 -6.524 -14.215 1.00 97.31 248 THR A C 1
ATOM 1910 O O . THR A 1 248 ? -0.248 -7.267 -15.191 1.00 97.31 248 THR A O 1
ATOM 1913 N N . THR A 1 249 ? 0.802 -5.649 -14.047 1.00 96.69 249 THR A N 1
ATOM 1914 C CA . THR A 1 249 ? 1.916 -5.459 -14.981 1.00 96.69 249 THR A CA 1
ATOM 1915 C C . THR A 1 249 ? 3.242 -5.449 -14.236 1.00 96.69 249 THR A C 1
ATOM 1917 O O . THR A 1 249 ? 3.297 -5.027 -13.080 1.00 96.69 249 THR A O 1
ATOM 1920 N N . VAL A 1 250 ? 4.323 -5.836 -14.911 1.00 94.25 250 VAL A N 1
ATOM 1921 C CA . VAL A 1 250 ? 5.681 -5.598 -14.409 1.00 94.25 250 VAL A CA 1
ATOM 1922 C C . VAL A 1 250 ? 6.048 -4.132 -14.647 1.00 94.25 250 VAL A C 1
ATOM 1924 O O . VAL A 1 250 ? 5.949 -3.625 -15.763 1.00 94.25 250 VAL A O 1
ATOM 1927 N N . ALA A 1 251 ? 6.447 -3.446 -13.583 1.00 87.69 251 ALA A N 1
ATOM 1928 C CA . ALA A 1 251 ? 6.898 -2.068 -13.584 1.00 87.69 251 ALA A CA 1
ATOM 1929 C C . ALA A 1 251 ? 8.413 -2.009 -13.356 1.00 87.69 251 ALA A C 1
ATOM 1931 O O . ALA A 1 251 ? 8.956 -2.593 -12.415 1.00 87.69 251 ALA A O 1
ATOM 1932 N N . LEU A 1 252 ? 9.084 -1.244 -14.212 1.00 81.88 252 LEU A N 1
ATOM 1933 C CA . LEU A 1 252 ? 10.520 -1.011 -14.157 1.00 81.88 252 LEU A CA 1
ATOM 1934 C C . LEU A 1 252 ? 10.792 0.314 -13.438 1.00 81.88 252 LEU A C 1
ATOM 1936 O O . LEU A 1 252 ? 10.531 1.393 -13.976 1.00 81.88 252 LEU A O 1
ATOM 1940 N N . HIS A 1 253 ? 11.316 0.259 -12.214 1.00 67.50 253 HIS A N 1
ATOM 1941 C CA . HIS A 1 253 ? 11.661 1.464 -11.461 1.00 67.50 253 HIS A CA 1
ATOM 1942 C C . HIS A 1 253 ? 13.082 1.951 -11.785 1.00 67.50 253 HIS A C 1
ATOM 1944 O O . HIS A 1 253 ? 14.024 1.169 -11.853 1.00 67.50 253 HIS A O 1
ATOM 1950 N N . GLY A 1 254 ? 13.263 3.267 -11.930 1.00 64.62 254 GLY A N 1
ATOM 1951 C CA . GLY A 1 254 ? 14.597 3.876 -12.024 1.00 64.62 254 GLY A CA 1
ATOM 1952 C C . GLY A 1 254 ? 15.314 3.713 -13.370 1.00 64.62 254 GLY A C 1
ATOM 1953 O O . GLY A 1 254 ? 16.503 4.000 -13.448 1.00 64.62 254 GLY A O 1
ATOM 1954 N N . HIS A 1 255 ? 14.611 3.291 -14.426 1.00 66.38 255 HIS A N 1
ATOM 1955 C CA . HIS A 1 255 ? 15.156 3.211 -15.793 1.00 66.38 255 HIS A CA 1
ATOM 1956 C C . HIS A 1 255 ? 15.087 4.536 -16.555 1.00 66.38 255 HIS A C 1
ATOM 1958 O O . HIS A 1 255 ? 15.779 4.722 -17.553 1.00 66.38 255 HIS A O 1
ATOM 1964 N N . THR A 1 256 ? 14.242 5.462 -16.099 1.00 66.44 256 THR A N 1
ATOM 1965 C CA . THR A 1 256 ? 14.100 6.787 -16.703 1.00 66.44 256 THR A CA 1
ATOM 1966 C C . THR A 1 256 ? 14.650 7.833 -15.749 1.00 66.44 256 THR A C 1
ATOM 1968 O O . THR A 1 256 ? 14.115 8.025 -14.659 1.00 66.44 256 THR A O 1
ATOM 1971 N N . LEU A 1 257 ? 15.697 8.534 -16.181 1.00 67.81 257 LEU A N 1
ATOM 1972 C CA . LEU A 1 257 ? 16.247 9.677 -15.456 1.00 67.81 257 LEU A CA 1
ATOM 1973 C C . LEU A 1 257 ? 15.187 10.765 -15.324 1.00 67.81 257 LEU A C 1
ATOM 1975 O O . LEU A 1 257 ? 14.562 11.135 -16.329 1.00 67.81 257 LEU A O 1
ATOM 1979 N N . ARG A 1 258 ? 15.022 11.315 -14.121 1.00 73.44 258 ARG A N 1
ATOM 1980 C CA . ARG A 1 258 ? 14.169 12.488 -13.923 1.00 73.44 258 ARG A CA 1
ATOM 1981 C C . ARG A 1 258 ? 14.793 13.722 -14.597 1.00 73.44 258 ARG A C 1
ATOM 1983 O O . ARG A 1 258 ? 16.010 13.760 -14.770 1.00 73.44 258 ARG A O 1
ATOM 1990 N N . PRO A 1 259 ? 14.002 14.717 -15.039 1.00 73.62 259 PRO A N 1
ATOM 1991 C CA . PRO A 1 259 ? 14.534 15.871 -15.773 1.00 73.62 259 PRO A CA 1
ATOM 1992 C C . PRO A 1 259 ? 15.638 16.646 -15.034 1.00 73.62 259 PRO A C 1
ATOM 1994 O O . PRO A 1 259 ? 16.610 17.079 -15.649 1.00 73.62 259 PRO A O 1
ATOM 1997 N N . ASP A 1 260 ? 15.506 16.782 -13.718 1.00 73.00 260 ASP A N 1
ATOM 1998 C CA . ASP A 1 260 ? 16.489 17.373 -12.807 1.00 73.00 260 ASP A CA 1
ATOM 1999 C C . ASP A 1 260 ? 17.796 16.568 -12.766 1.00 73.00 260 ASP A C 1
ATOM 2001 O O . ASP A 1 260 ? 18.872 17.146 -12.878 1.00 73.00 260 ASP A O 1
ATOM 2005 N N . GLN A 1 261 ? 17.707 15.237 -12.758 1.00 73.75 261 GLN A N 1
ATOM 2006 C CA . GLN A 1 261 ? 18.866 14.332 -12.772 1.00 73.75 261 GLN A CA 1
ATOM 2007 C C . GLN A 1 261 ? 19.599 14.283 -14.123 1.00 73.75 261 GLN A C 1
ATOM 2009 O O . GLN A 1 261 ? 20.715 13.777 -14.212 1.00 73.75 261 GLN A O 1
ATOM 2014 N N . ARG A 1 262 ? 18.990 14.800 -15.199 1.00 79.06 262 ARG A N 1
ATOM 2015 C CA . ARG A 1 262 ? 19.630 14.904 -16.526 1.00 79.06 262 ARG A CA 1
ATOM 2016 C C . ARG A 1 262 ? 20.508 16.145 -16.665 1.00 79.06 262 ARG A C 1
ATOM 2018 O O . ARG A 1 262 ? 21.237 16.256 -17.647 1.00 79.06 262 ARG A O 1
ATOM 2025 N N . THR A 1 263 ? 20.416 17.092 -15.730 1.00 84.12 263 THR A N 1
ATOM 2026 C CA . THR A 1 263 ? 21.049 18.407 -15.863 1.00 84.12 263 THR A CA 1
ATOM 2027 C C . THR A 1 263 ? 22.029 18.657 -14.727 1.00 84.12 263 THR A C 1
ATOM 2029 O O . THR A 1 263 ? 21.633 18.974 -13.611 1.00 84.12 263 THR A O 1
ATOM 2032 N N . VAL A 1 264 ? 23.326 18.619 -15.030 1.00 86.06 264 VAL A N 1
ATOM 2033 C CA . VAL A 1 264 ? 24.369 19.015 -14.077 1.00 86.06 264 VAL A CA 1
ATOM 2034 C C . VAL A 1 264 ? 24.620 20.515 -14.190 1.00 86.06 264 VAL A C 1
ATOM 2036 O O . VAL A 1 264 ? 25.012 21.021 -15.245 1.00 86.06 264 VAL A O 1
ATOM 2039 N N . ARG A 1 265 ? 24.383 21.244 -13.097 1.00 86.06 265 ARG A N 1
ATOM 2040 C CA . ARG A 1 265 ? 24.607 22.691 -13.037 1.00 86.06 265 ARG A CA 1
ATOM 2041 C C . ARG A 1 265 ? 26.027 22.998 -12.576 1.00 86.06 265 ARG A C 1
ATOM 2043 O O . ARG A 1 265 ? 26.578 22.330 -11.711 1.00 86.06 265 ARG A O 1
ATOM 2050 N N . PHE A 1 266 ? 26.586 24.057 -13.145 1.00 86.25 266 PHE A N 1
ATOM 2051 C CA . PHE A 1 266 ? 27.874 24.613 -12.753 1.00 86.25 266 PHE A CA 1
ATOM 2052 C C . PHE A 1 266 ? 27.661 26.044 -12.280 1.00 86.25 266 PHE A C 1
ATOM 2054 O O . PHE A 1 266 ? 26.861 26.777 -12.869 1.00 86.25 266 PHE A O 1
ATOM 2061 N N . ALA A 1 267 ? 28.411 26.451 -11.258 1.00 84.56 267 ALA A N 1
ATOM 2062 C CA . ALA A 1 267 ? 28.466 27.848 -10.859 1.00 84.56 267 ALA A CA 1
ATOM 2063 C C . ALA A 1 267 ? 28.984 28.731 -12.011 1.00 84.56 267 ALA A C 1
ATOM 2065 O O . ALA A 1 267 ? 29.612 28.260 -12.972 1.00 84.56 267 ALA A O 1
ATOM 2066 N N . GLU A 1 268 ? 28.697 30.028 -11.928 1.00 82.56 268 GLU A N 1
ATOM 2067 C CA . GLU A 1 268 ? 29.106 30.992 -12.944 1.00 82.56 268 GLU A CA 1
ATOM 2068 C C . GLU A 1 268 ? 30.622 30.926 -13.187 1.00 82.56 268 GLU A C 1
ATOM 2070 O O . GLU A 1 268 ? 31.414 30.898 -12.249 1.00 82.56 268 GLU A O 1
ATOM 2075 N N . GLN A 1 269 ? 31.014 30.833 -14.464 1.00 80.94 269 GLN A N 1
ATOM 2076 C CA . GLN A 1 269 ? 32.406 30.691 -14.925 1.00 80.94 269 GLN A CA 1
ATOM 2077 C C . GLN A 1 269 ? 33.185 29.476 -14.380 1.00 80.94 269 GLN A C 1
ATOM 2079 O O . GLN A 1 269 ? 34.363 29.318 -14.697 1.00 80.94 269 GLN A O 1
ATOM 2084 N N . GLN A 1 270 ? 32.538 28.576 -13.635 1.00 83.50 270 GLN A N 1
ATOM 2085 C CA . GLN A 1 270 ? 33.163 27.357 -13.132 1.00 83.50 270 GLN A CA 1
ATOM 2086 C C . GLN A 1 270 ? 33.002 26.186 -14.105 1.00 83.50 270 GLN A C 1
ATOM 2088 O O . GLN A 1 270 ? 32.012 26.071 -14.845 1.00 83.50 270 GLN A O 1
ATOM 2093 N N . HIS A 1 271 ? 34.004 25.307 -14.074 1.00 84.12 271 HIS A N 1
ATOM 2094 C CA . HIS A 1 271 ? 34.064 24.048 -14.826 1.00 84.12 271 HIS A CA 1
ATOM 2095 C C . HIS A 1 271 ? 34.382 22.845 -13.921 1.00 84.12 271 HIS A C 1
ATOM 2097 O O . HIS A 1 271 ? 34.547 21.731 -14.409 1.00 84.12 271 HIS A O 1
ATOM 2103 N N . THR A 1 272 ? 34.485 23.069 -12.611 1.00 84.25 272 THR A N 1
ATOM 2104 C CA . THR A 1 272 ? 34.621 22.028 -11.593 1.00 84.25 272 THR A CA 1
ATOM 2105 C C . THR A 1 272 ? 33.242 21.633 -11.076 1.00 84.25 272 THR A C 1
ATOM 2107 O O . THR A 1 272 ? 32.337 22.465 -10.987 1.00 84.25 272 THR A O 1
ATOM 2110 N N . LEU A 1 273 ? 33.073 20.350 -10.769 1.00 84.12 273 LEU A N 1
ATOM 2111 C CA . LEU A 1 273 ? 31.833 19.827 -10.202 1.00 84.12 273 LEU A CA 1
ATOM 2112 C C . LEU A 1 273 ? 31.678 20.319 -8.759 1.00 84.12 273 LEU A C 1
ATOM 2114 O O . LEU A 1 273 ? 32.636 20.290 -7.985 1.00 84.12 273 LEU A O 1
ATOM 2118 N N . SER A 1 274 ? 30.479 20.778 -8.405 1.00 83.44 274 SER A N 1
ATOM 2119 C CA . SER A 1 274 ? 30.116 21.046 -7.012 1.00 83.44 274 SER A CA 1
ATOM 2120 C C . SER A 1 274 ? 29.792 19.735 -6.275 1.00 83.44 274 SER A C 1
ATOM 2122 O O . SER A 1 274 ? 29.525 18.723 -6.924 1.00 83.44 274 SER A O 1
ATOM 2124 N N . PRO A 1 275 ? 29.748 19.729 -4.931 1.00 78.62 275 PRO A N 1
ATOM 2125 C CA . PRO A 1 275 ? 29.264 18.573 -4.170 1.00 78.62 275 PRO A CA 1
ATOM 2126 C C . PRO A 1 275 ? 27.845 18.132 -4.574 1.00 78.62 275 PRO A C 1
ATOM 2128 O O . PRO A 1 275 ? 27.609 16.951 -4.792 1.00 78.62 275 PRO A O 1
ATOM 2131 N N . GLU A 1 276 ? 26.935 19.086 -4.792 1.00 75.75 276 GLU A N 1
ATOM 2132 C CA . GLU A 1 276 ? 25.565 18.835 -5.278 1.00 75.75 276 GLU A CA 1
ATOM 2133 C C . GLU A 1 276 ? 25.545 18.216 -6.691 1.00 75.75 276 GLU A C 1
ATOM 2135 O O . GLU A 1 276 ? 24.697 17.389 -7.024 1.00 75.75 276 GLU A O 1
ATOM 2140 N N . ALA A 1 277 ? 26.508 18.579 -7.547 1.00 81.62 277 ALA A N 1
ATOM 2141 C CA . ALA A 1 277 ? 26.685 17.917 -8.834 1.00 81.62 277 ALA A CA 1
ATOM 2142 C C . ALA A 1 277 ? 27.144 16.458 -8.667 1.00 81.62 277 ALA A C 1
ATOM 2144 O O . ALA A 1 277 ? 26.762 15.624 -9.481 1.00 81.62 277 ALA A O 1
ATOM 2145 N N . GLY A 1 278 ? 27.912 16.148 -7.617 1.00 80.06 278 GLY A N 1
ATOM 2146 C CA . GLY A 1 278 ? 28.313 14.785 -7.262 1.00 80.06 278 GLY A CA 1
ATOM 2147 C C . GLY A 1 278 ? 27.117 13.878 -6.968 1.00 80.06 278 GLY A C 1
ATOM 2148 O O . GLY A 1 278 ? 26.987 12.834 -7.596 1.00 80.06 278 GLY A O 1
ATOM 2149 N N . GLU A 1 279 ? 26.182 14.316 -6.122 1.00 80.88 279 GLU A N 1
ATOM 2150 C CA . GLU A 1 279 ? 24.972 13.537 -5.801 1.00 80.88 279 GLU A CA 1
ATOM 2151 C C . GLU A 1 279 ? 24.116 13.243 -7.046 1.00 80.88 279 GLU A C 1
ATOM 2153 O O . GLU A 1 279 ? 23.619 12.130 -7.239 1.00 80.88 279 GLU A O 1
ATOM 2158 N N . ASN A 1 280 ? 23.984 14.227 -7.942 1.00 83.50 280 ASN A N 1
ATOM 2159 C CA . ASN A 1 280 ? 23.283 14.044 -9.214 1.00 83.50 280 ASN A CA 1
ATOM 2160 C C . ASN A 1 280 ? 24.005 13.057 -10.146 1.00 83.50 280 ASN A C 1
ATOM 2162 O O . ASN A 1 280 ? 23.351 12.274 -10.838 1.00 83.50 280 ASN A O 1
ATOM 2166 N N . LEU A 1 281 ? 25.340 13.080 -10.168 1.00 86.19 281 LEU A N 1
ATOM 2167 C CA . LEU A 1 281 ? 26.147 12.144 -10.951 1.00 86.19 281 LEU A CA 1
ATOM 2168 C C . LEU A 1 281 ? 26.050 10.716 -10.408 1.00 86.19 281 LEU A C 1
ATOM 2170 O O . LEU A 1 281 ? 25.912 9.791 -11.205 1.00 86.19 281 LEU A O 1
ATOM 2174 N N . ASP A 1 282 ? 26.027 10.536 -9.089 1.00 85.06 282 ASP A N 1
ATOM 2175 C CA . ASP A 1 282 ? 25.824 9.2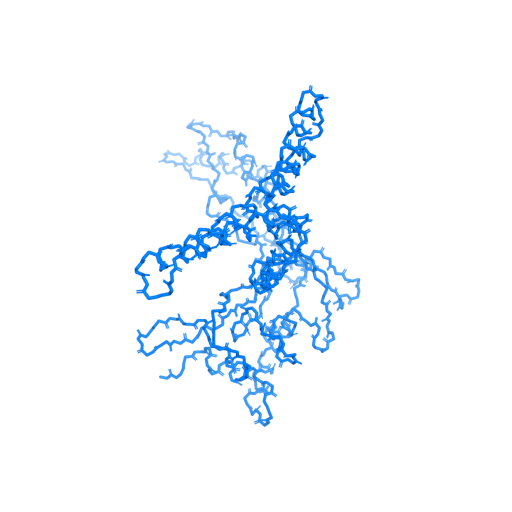26 -8.463 1.00 85.06 282 ASP A CA 1
ATOM 2176 C C . ASP A 1 282 ? 24.435 8.662 -8.799 1.00 85.06 282 ASP A C 1
ATOM 2178 O O . ASP A 1 282 ? 24.297 7.497 -9.185 1.00 85.06 282 ASP A O 1
ATOM 2182 N N . ALA A 1 283 ? 23.394 9.499 -8.740 1.00 82.19 283 ALA A N 1
ATOM 2183 C CA . ALA A 1 283 ? 22.042 9.111 -9.141 1.00 82.19 283 ALA A CA 1
ATOM 2184 C C . ALA A 1 283 ? 21.955 8.737 -10.636 1.00 82.19 283 ALA A C 1
ATOM 2186 O O . ALA A 1 283 ? 21.262 7.779 -11.008 1.00 82.19 283 ALA A O 1
ATOM 2187 N N . LEU A 1 284 ? 22.676 9.467 -11.494 1.00 85.44 284 LEU A N 1
ATOM 2188 C CA . LEU A 1 284 ? 22.798 9.178 -12.923 1.00 85.44 284 LEU A CA 1
ATOM 2189 C C . LEU A 1 284 ? 23.516 7.842 -13.160 1.00 85.44 284 LEU A C 1
ATOM 2191 O O . LEU A 1 284 ? 22.985 6.988 -13.873 1.00 85.44 284 LEU A O 1
ATOM 2195 N N . ALA A 1 285 ? 24.668 7.626 -12.524 1.00 86.38 285 ALA A N 1
ATOM 2196 C CA . ALA A 1 285 ? 25.436 6.388 -12.616 1.00 86.38 285 ALA A CA 1
ATOM 2197 C C . ALA A 1 285 ? 24.615 5.175 -12.152 1.00 86.38 285 ALA A C 1
ATOM 2199 O O . ALA A 1 285 ? 24.563 4.159 -12.848 1.00 86.38 285 ALA A O 1
ATOM 2200 N N . LEU A 1 286 ? 23.891 5.295 -11.034 1.00 85.88 286 LEU A N 1
ATOM 2201 C CA . LEU A 1 286 ? 23.011 4.242 -10.526 1.00 85.88 286 LEU A CA 1
ATOM 2202 C C . LEU A 1 286 ? 21.886 3.899 -11.514 1.00 85.88 286 LEU A C 1
ATOM 2204 O O . LEU A 1 286 ? 21.593 2.723 -11.740 1.00 85.88 286 LEU A O 1
ATOM 2208 N N . SER A 1 287 ? 21.262 4.910 -12.120 1.00 84.81 287 SER A N 1
ATOM 2209 C CA . SER A 1 287 ? 20.191 4.710 -13.106 1.00 84.81 287 SER A CA 1
ATOM 2210 C C . SER A 1 287 ? 20.714 4.033 -14.378 1.00 84.81 287 SER A C 1
ATOM 2212 O O . SER A 1 287 ? 20.088 3.104 -14.892 1.00 84.81 287 SER A O 1
ATOM 2214 N N . LEU A 1 288 ? 21.895 4.440 -14.857 1.00 86.12 288 LEU A N 1
ATOM 2215 C CA . LEU A 1 288 ? 22.566 3.818 -16.001 1.00 86.12 288 LEU A CA 1
ATOM 2216 C C . LEU A 1 288 ? 22.965 2.370 -15.710 1.00 86.12 288 LEU A C 1
ATOM 2218 O O . LEU A 1 288 ? 22.736 1.502 -16.549 1.00 86.12 288 LEU A O 1
ATOM 2222 N N . ALA A 1 289 ? 23.496 2.089 -14.518 1.00 87.62 289 ALA A N 1
ATOM 2223 C CA . ALA A 1 289 ? 23.840 0.737 -14.093 1.00 87.62 289 ALA A CA 1
ATOM 2224 C C . ALA A 1 289 ? 22.602 -0.172 -14.038 1.00 87.62 289 ALA A C 1
ATOM 2226 O O . ALA A 1 289 ? 22.637 -1.287 -14.560 1.00 87.62 289 ALA A O 1
ATOM 2227 N N . ARG A 1 290 ? 21.480 0.309 -13.484 1.00 85.50 290 ARG A N 1
ATOM 2228 C CA . ARG A 1 290 ? 20.202 -0.429 -13.481 1.00 85.50 290 ARG A CA 1
ATOM 2229 C C . ARG A 1 290 ? 19.707 -0.716 -14.896 1.00 85.50 290 ARG A C 1
ATOM 2231 O O . ARG A 1 290 ? 19.366 -1.857 -15.202 1.00 85.50 290 ARG A O 1
ATOM 2238 N N . ALA A 1 291 ? 19.717 0.288 -15.773 1.00 85.50 291 ALA A N 1
ATOM 2239 C CA . ALA A 1 291 ? 19.337 0.111 -17.171 1.00 85.50 291 ALA A CA 1
ATOM 2240 C C . ALA A 1 291 ? 20.263 -0.873 -17.904 1.00 85.50 291 ALA A C 1
ATOM 2242 O O . ALA A 1 291 ? 19.782 -1.725 -18.643 1.00 85.50 291 ALA A O 1
ATOM 2243 N N . ALA A 1 292 ? 21.573 -0.814 -17.662 1.00 87.06 292 ALA A N 1
ATOM 2244 C CA . ALA A 1 292 ? 22.555 -1.729 -18.235 1.00 87.06 292 ALA A CA 1
ATOM 2245 C C . ALA A 1 292 ? 22.348 -3.181 -17.788 1.00 87.06 292 ALA A C 1
ATOM 2247 O O . ALA A 1 292 ? 22.358 -4.085 -18.625 1.00 87.06 292 ALA A O 1
ATOM 2248 N N . LEU A 1 293 ? 22.137 -3.411 -16.488 1.00 85.94 293 LEU A N 1
ATOM 2249 C CA . LEU A 1 293 ? 21.869 -4.741 -15.936 1.00 85.94 293 LEU A CA 1
ATOM 2250 C C . LEU A 1 293 ? 20.583 -5.332 -16.511 1.00 85.94 293 LEU A C 1
ATOM 2252 O O . LEU A 1 293 ? 20.575 -6.484 -16.943 1.00 85.94 293 LEU A O 1
ATOM 2256 N N . TRP A 1 294 ? 19.525 -4.527 -16.580 1.00 85.69 294 TRP A N 1
ATOM 2257 C CA . TRP A 1 294 ? 18.254 -4.952 -17.151 1.00 85.69 294 TRP A CA 1
ATOM 2258 C C . TRP A 1 294 ? 18.350 -5.230 -18.650 1.00 85.69 294 TRP A C 1
ATOM 2260 O O . TRP A 1 294 ? 17.898 -6.280 -19.103 1.00 85.69 294 TRP A O 1
ATOM 2270 N N . ASN A 1 295 ? 19.007 -4.352 -19.415 1.00 87.75 295 ASN A N 1
ATOM 2271 C CA . ASN A 1 295 ? 19.232 -4.571 -20.841 1.00 87.75 295 ASN A CA 1
ATOM 2272 C C . ASN A 1 295 ? 19.998 -5.875 -21.067 1.00 87.75 295 ASN A C 1
ATOM 2274 O O . ASN A 1 295 ? 19.574 -6.706 -21.865 1.00 87.75 295 ASN A O 1
ATOM 2278 N N . ARG A 1 296 ? 21.070 -6.109 -20.301 1.00 87.94 296 ARG A N 1
ATOM 2279 C CA . ARG A 1 296 ? 21.843 -7.352 -20.371 1.00 87.94 296 ARG A CA 1
ATOM 2280 C C . ARG A 1 296 ? 20.988 -8.585 -20.067 1.00 87.94 296 ARG A C 1
ATOM 2282 O O . ARG A 1 296 ? 21.101 -9.571 -20.790 1.00 87.94 296 ARG A O 1
ATOM 2289 N N . ALA A 1 297 ? 20.148 -8.537 -19.033 1.00 83.69 297 ALA A N 1
ATOM 2290 C CA . ALA A 1 297 ? 19.256 -9.641 -18.669 1.00 83.69 297 ALA A CA 1
ATOM 2291 C C . ALA A 1 297 ? 18.201 -9.940 -19.751 1.00 83.69 297 ALA A C 1
ATOM 2293 O O . ALA A 1 297 ? 17.779 -11.084 -19.894 1.00 83.69 297 ALA A O 1
ATOM 2294 N N . ASN A 1 298 ? 17.825 -8.934 -20.543 1.00 84.44 298 ASN A N 1
ATOM 2295 C CA . ASN A 1 298 ? 16.811 -9.031 -21.595 1.00 84.44 298 ASN A CA 1
ATOM 2296 C C . ASN A 1 298 ? 17.399 -9.101 -23.019 1.00 84.44 298 ASN A C 1
ATOM 2298 O O . ASN A 1 298 ? 16.663 -8.979 -23.996 1.00 84.44 298 ASN A O 1
ATOM 2302 N N . GLY A 1 299 ? 18.717 -9.287 -23.165 1.00 89.25 299 GLY A N 1
ATOM 2303 C CA . GLY A 1 299 ? 19.376 -9.382 -24.476 1.00 89.25 299 GLY A CA 1
ATOM 2304 C C . GLY A 1 299 ? 19.374 -8.080 -25.290 1.00 89.25 299 GLY A C 1
ATOM 2305 O O . GLY A 1 299 ? 19.507 -8.112 -26.512 1.00 89.25 299 GLY A O 1
ATOM 2306 N N . LEU A 1 300 ? 19.221 -6.935 -24.629 1.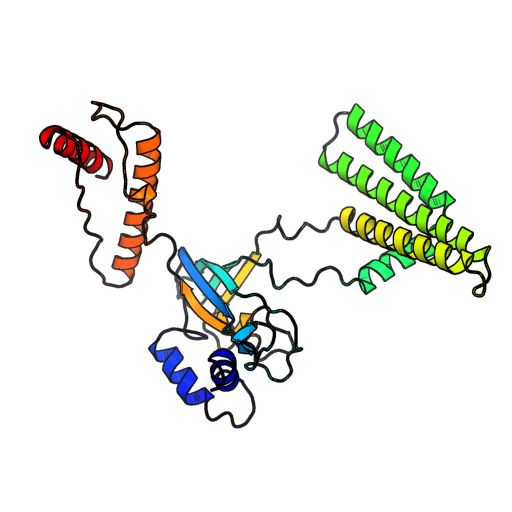00 89.94 300 LEU A N 1
ATOM 2307 C CA . LEU A 1 300 ? 19.229 -5.601 -25.223 1.00 89.94 300 LEU A CA 1
ATOM 2308 C C . LEU A 1 300 ? 20.631 -4.968 -25.136 1.00 89.94 300 LEU A C 1
ATOM 2310 O O . LEU A 1 300 ? 21.414 -5.306 -24.242 1.00 89.94 300 LEU A O 1
ATOM 2314 N N . PRO A 1 301 ? 20.975 -4.030 -26.039 1.00 91.12 301 PRO A N 1
ATOM 2315 C CA . PRO A 1 301 ? 22.269 -3.351 -26.007 1.00 91.12 301 PRO A CA 1
ATOM 2316 C C . PRO A 1 301 ? 22.438 -2.518 -24.734 1.00 91.12 301 PRO A C 1
ATOM 2318 O O . PRO A 1 301 ? 21.471 -1.985 -24.193 1.00 91.12 301 PRO A O 1
ATOM 2321 N N . LEU A 1 302 ? 23.677 -2.358 -24.266 1.00 89.56 302 LEU A N 1
ATOM 2322 C CA . LEU A 1 302 ? 23.969 -1.477 -23.134 1.00 89.56 302 LEU A CA 1
ATOM 2323 C C . LEU A 1 302 ? 23.573 -0.017 -23.452 1.00 89.56 302 LEU A C 1
ATOM 2325 O O . LEU A 1 302 ? 23.663 0.394 -24.612 1.00 89.56 302 LEU A O 1
ATOM 2329 N N . PRO A 1 303 ? 23.150 0.777 -22.449 1.00 86.81 303 PRO A N 1
ATOM 2330 C CA . PRO A 1 303 ? 22.838 2.189 -22.641 1.00 86.81 303 PRO A CA 1
ATOM 2331 C C . PRO A 1 303 ? 24.026 2.961 -23.226 1.00 86.81 303 PRO A C 1
ATOM 2333 O O . PRO A 1 303 ? 25.138 2.888 -22.706 1.00 86.81 303 PRO A O 1
ATOM 2336 N N . ALA A 1 304 ? 23.778 3.738 -24.280 1.00 87.81 304 ALA A N 1
ATOM 2337 C CA . ALA A 1 304 ? 24.729 4.719 -24.790 1.00 87.81 304 ALA A CA 1
ATOM 2338 C C . ALA A 1 304 ? 24.442 6.085 -24.156 1.00 87.81 304 ALA A C 1
ATOM 2340 O O . ALA A 1 304 ? 23.293 6.531 -24.130 1.00 87.81 304 ALA A O 1
ATOM 2341 N N . VAL A 1 305 ? 25.481 6.757 -23.658 1.00 86.19 305 VAL A N 1
ATOM 2342 C CA . VAL A 1 305 ? 25.361 8.062 -22.996 1.00 86.19 305 VAL A CA 1
ATOM 2343 C C . VAL A 1 305 ? 26.034 9.126 -23.849 1.00 86.19 305 VAL A C 1
ATOM 2345 O O . VAL A 1 305 ? 27.198 9.000 -24.219 1.00 86.19 305 VAL A O 1
ATOM 2348 N N . THR A 1 306 ? 25.304 10.196 -24.156 1.00 89.06 306 THR A N 1
ATOM 2349 C CA . THR A 1 306 ? 25.853 11.392 -24.801 1.00 89.06 306 THR A CA 1
ATOM 2350 C C . THR A 1 306 ? 25.784 12.551 -23.821 1.00 89.06 306 THR A C 1
ATOM 2352 O O . THR A 1 306 ? 24.704 12.908 -23.357 1.00 89.06 306 THR A O 1
ATOM 2355 N N . VAL A 1 307 ? 26.936 13.144 -23.511 1.00 89.12 307 VAL A N 1
ATOM 2356 C CA . VAL A 1 307 ? 27.031 14.302 -22.618 1.00 89.12 307 VAL A CA 1
ATOM 2357 C C . VAL A 1 307 ? 27.169 15.565 -23.460 1.00 89.12 307 VAL A C 1
ATOM 2359 O O . VAL A 1 307 ? 28.167 15.749 -24.156 1.00 89.12 307 VAL A O 1
ATOM 2362 N N . THR A 1 308 ? 26.176 16.449 -23.388 1.00 88.81 308 THR A N 1
ATOM 2363 C CA . THR A 1 308 ? 26.177 17.737 -24.093 1.00 88.81 308 THR A CA 1
ATOM 2364 C C . THR A 1 308 ? 26.306 18.891 -23.109 1.00 88.81 308 THR A C 1
ATOM 2366 O O . THR A 1 308 ? 25.546 19.004 -22.149 1.00 88.81 308 THR A O 1
ATOM 2369 N N . GLY A 1 309 ? 27.271 19.775 -23.350 1.00 87.88 309 GLY A N 1
ATOM 2370 C CA . GLY A 1 309 ? 27.488 20.960 -22.529 1.00 87.88 309 GLY A CA 1
ATOM 2371 C C . GLY A 1 309 ? 26.910 22.206 -23.183 1.00 87.88 309 GLY A C 1
ATOM 2372 O O . GLY A 1 309 ? 27.263 22.535 -24.313 1.00 87.88 309 GLY A O 1
ATOM 2373 N N . HIS A 1 310 ? 26.061 22.933 -22.457 1.00 83.38 310 HIS A N 1
ATOM 2374 C CA . HIS A 1 310 ? 25.479 24.194 -22.918 1.00 83.38 310 HIS A CA 1
ATOM 2375 C C . HIS A 1 310 ? 26.077 25.379 -22.146 1.00 83.38 310 HIS A C 1
ATOM 2377 O O . HIS A 1 310 ? 26.203 25.347 -20.919 1.00 83.38 310 HIS A O 1
ATOM 2383 N N . GLY A 1 311 ? 26.451 26.441 -22.864 1.00 77.38 311 GLY A N 1
ATOM 2384 C CA . GLY A 1 311 ? 26.946 27.691 -22.287 1.00 77.38 311 GLY A CA 1
ATOM 2385 C C . GLY A 1 311 ? 26.325 28.893 -22.993 1.00 77.38 311 GLY A C 1
ATOM 2386 O O . GLY A 1 311 ? 26.374 28.972 -24.215 1.00 77.38 311 GLY A O 1
ATOM 2387 N N . ASN A 1 312 ? 25.778 29.849 -22.234 1.00 73.12 312 ASN A N 1
ATOM 2388 C CA . ASN A 1 312 ? 24.991 30.968 -22.779 1.00 73.12 312 ASN A CA 1
ATOM 2389 C C . ASN A 1 312 ? 25.751 31.855 -23.788 1.00 73.12 312 ASN A C 1
ATOM 2391 O O . ASN A 1 312 ? 25.112 32.572 -24.552 1.00 73.12 312 ASN A O 1
ATOM 2395 N N . ARG A 1 313 ? 27.097 31.862 -23.771 1.00 73.38 313 ARG A N 1
ATOM 2396 C CA . ARG A 1 313 ? 27.942 32.731 -24.623 1.00 73.38 313 ARG A CA 1
ATOM 2397 C C . ARG A 1 313 ? 29.281 32.117 -25.065 1.00 73.38 313 ARG A C 1
ATOM 2399 O O . ARG A 1 313 ? 30.115 32.822 -25.620 1.00 73.38 313 ARG A O 1
ATOM 2406 N N . SER A 1 314 ? 29.540 30.836 -24.786 1.00 79.56 314 SER A N 1
ATOM 2407 C CA . SER A 1 314 ? 30.822 30.194 -25.119 1.00 79.56 314 SER A CA 1
ATOM 2408 C C . SER A 1 314 ? 30.664 28.688 -25.302 1.00 79.56 314 SER A C 1
ATOM 2410 O O . SER A 1 314 ? 30.388 27.966 -24.341 1.00 79.56 314 SER A O 1
ATOM 2412 N N . GLN A 1 315 ? 30.899 28.216 -26.527 1.00 82.19 315 GLN A N 1
ATOM 2413 C CA . GLN A 1 315 ? 30.930 26.789 -26.849 1.00 82.19 315 GLN A CA 1
ATOM 2414 C C . GLN A 1 315 ? 32.069 26.072 -26.109 1.00 82.19 315 GLN A C 1
ATOM 2416 O O . GLN A 1 315 ? 31.844 25.031 -25.503 1.00 82.19 315 GLN A O 1
ATOM 2421 N N . ALA A 1 316 ? 33.256 26.684 -26.049 1.00 85.38 316 ALA A N 1
ATOM 2422 C CA . ALA A 1 316 ? 34.413 26.123 -25.349 1.00 85.38 316 ALA A CA 1
ATOM 2423 C C . ALA A 1 316 ? 34.164 25.917 -23.841 1.00 85.38 316 ALA A C 1
ATOM 2425 O O . ALA A 1 316 ? 34.671 24.967 -23.247 1.00 85.38 316 ALA A O 1
ATOM 2426 N N . SER A 1 317 ? 33.379 26.791 -23.198 1.00 84.62 317 SER A N 1
ATOM 2427 C CA . SER A 1 317 ? 32.967 26.597 -21.798 1.00 84.62 317 SER A CA 1
ATOM 2428 C C . SER A 1 317 ? 31.985 25.427 -21.652 1.00 84.62 317 SER A C 1
ATOM 2430 O O . SER A 1 317 ? 32.126 24.623 -20.731 1.00 84.62 317 SER A O 1
ATOM 2432 N N . GLY A 1 318 ? 31.039 25.283 -22.590 1.00 86.06 318 GLY A N 1
ATOM 2433 C CA . GLY A 1 318 ? 30.148 24.122 -22.665 1.00 86.06 318 GLY A CA 1
ATOM 2434 C C . GLY A 1 318 ? 30.922 22.808 -22.811 1.00 86.06 318 GLY A C 1
ATOM 2435 O O . GLY A 1 318 ? 30.718 21.888 -22.025 1.00 86.06 318 GLY A O 1
ATOM 2436 N N . GLU A 1 319 ? 31.878 22.745 -23.738 1.00 88.31 319 GLU A N 1
ATOM 2437 C CA . GLU A 1 319 ? 32.727 21.566 -23.963 1.00 88.31 319 GLU A CA 1
ATOM 2438 C C . GLU A 1 319 ? 33.533 21.178 -22.716 1.00 88.31 319 GLU A C 1
ATOM 2440 O O . GLU A 1 319 ? 33.551 20.007 -22.341 1.00 88.31 319 GLU A O 1
ATOM 2445 N N . LYS A 1 320 ? 34.130 22.148 -22.008 1.00 89.00 320 LYS A N 1
ATOM 2446 C CA . LYS A 1 320 ? 34.854 21.887 -20.749 1.00 89.00 320 LYS A CA 1
ATOM 2447 C C . LYS A 1 320 ? 33.953 21.285 -19.668 1.00 89.00 320 LYS A C 1
ATOM 2449 O O . LYS A 1 320 ? 34.380 20.386 -18.948 1.00 89.00 320 LYS A O 1
ATOM 2454 N N . ARG A 1 321 ? 32.705 21.749 -19.561 1.00 89.38 321 ARG A N 1
ATOM 2455 C CA . ARG A 1 321 ? 31.716 21.203 -18.615 1.00 89.38 321 ARG A CA 1
ATOM 2456 C C . ARG A 1 321 ? 31.271 19.795 -19.002 1.00 89.38 321 ARG A C 1
ATOM 2458 O O . ARG A 1 321 ? 31.188 18.932 -18.134 1.00 89.38 321 ARG A O 1
ATOM 2465 N N . ALA A 1 322 ? 31.050 19.547 -20.293 1.00 90.81 322 ALA A N 1
ATOM 2466 C CA . ALA A 1 322 ? 30.736 18.212 -20.798 1.00 90.81 322 ALA A CA 1
ATOM 2467 C C . ALA A 1 322 ? 31.875 17.220 -20.522 1.00 90.81 322 ALA A C 1
ATOM 2469 O O . ALA A 1 322 ? 31.621 16.116 -20.054 1.00 90.81 322 ALA A O 1
ATOM 2470 N N . GLN A 1 323 ? 33.130 17.629 -20.734 1.00 89.88 323 GLN A N 1
ATOM 2471 C CA . GLN A 1 323 ? 34.307 16.814 -20.415 1.00 89.88 323 GLN A CA 1
ATOM 2472 C C . GLN A 1 323 ? 34.423 16.523 -18.914 1.00 89.88 323 GLN A C 1
ATOM 2474 O O . GLN A 1 323 ? 34.737 15.395 -18.540 1.00 89.88 323 GLN A O 1
ATOM 2479 N N . ALA A 1 324 ? 34.149 17.511 -18.054 1.00 89.00 324 ALA A N 1
ATOM 2480 C CA . ALA A 1 324 ? 34.165 17.323 -16.604 1.00 89.00 324 ALA A CA 1
ATOM 2481 C C . ALA A 1 324 ? 33.125 16.286 -16.146 1.00 89.00 324 ALA A C 1
ATOM 2483 O O . ALA A 1 324 ? 33.454 15.403 -15.358 1.00 89.00 324 ALA A O 1
ATOM 2484 N N . VAL A 1 325 ? 31.901 16.357 -16.682 1.00 89.44 325 VAL A N 1
ATOM 2485 C CA . VAL A 1 325 ? 30.843 15.364 -16.427 1.00 89.44 325 VAL A CA 1
ATOM 2486 C C . VAL A 1 325 ? 31.216 13.995 -16.997 1.00 89.44 325 VAL A C 1
ATOM 2488 O O . VAL A 1 325 ? 31.112 13.001 -16.288 1.00 89.44 325 VAL A O 1
ATOM 2491 N N . GLY A 1 326 ? 31.697 13.937 -18.242 1.00 87.31 326 GLY A N 1
ATOM 2492 C CA . GLY A 1 326 ? 32.099 12.685 -18.888 1.00 87.31 326 GLY A CA 1
ATOM 2493 C C . GLY A 1 326 ? 33.180 11.947 -18.098 1.00 87.31 326 GLY A C 1
ATOM 2494 O O . GLY A 1 326 ? 33.026 10.769 -17.810 1.00 87.31 326 GLY A O 1
ATOM 2495 N N . LYS A 1 327 ? 34.219 12.661 -17.646 1.00 87.38 327 LYS A N 1
ATOM 2496 C CA . LYS A 1 327 ? 35.283 12.084 -16.811 1.00 87.38 327 LYS A CA 1
ATOM 2497 C C . LYS A 1 327 ? 34.775 11.576 -15.457 1.00 87.38 327 LYS A C 1
ATOM 2499 O O . LYS A 1 327 ? 35.350 10.641 -14.913 1.00 87.38 327 LYS A O 1
ATOM 2504 N N . ALA A 1 328 ? 33.754 12.215 -14.890 1.00 85.88 328 ALA A N 1
ATOM 2505 C CA . ALA A 1 328 ? 33.200 11.817 -13.600 1.00 85.88 328 ALA A CA 1
ATOM 2506 C C . ALA A 1 328 ? 32.279 10.590 -13.693 1.00 85.88 328 ALA A C 1
ATOM 2508 O O . ALA A 1 328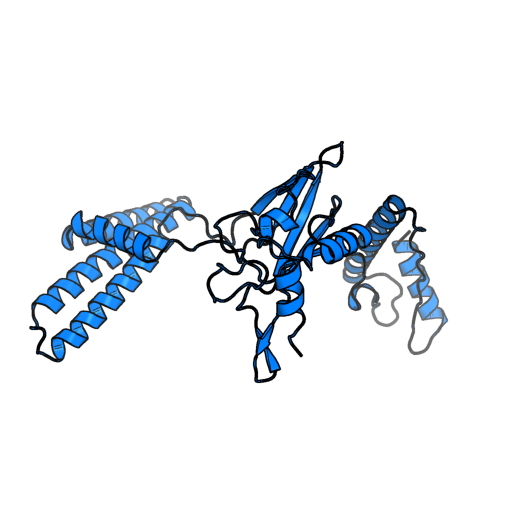 ? 32.171 9.855 -12.719 1.00 85.88 328 ALA A O 1
ATOM 2509 N N . LEU A 1 329 ? 31.642 10.356 -14.845 1.00 80.62 329 LEU A N 1
ATOM 2510 C CA . LEU A 1 329 ? 30.789 9.183 -15.073 1.00 80.62 329 LEU A CA 1
ATOM 2511 C C . LEU A 1 329 ? 31.570 7.904 -15.418 1.00 80.62 329 LEU A C 1
ATOM 2513 O O . LEU A 1 329 ? 31.018 6.818 -15.238 1.00 80.62 329 LEU A O 1
ATOM 2517 N N . GLY A 1 330 ? 32.827 8.029 -15.860 1.00 68.50 330 GLY A N 1
ATOM 2518 C CA . GLY A 1 330 ? 33.690 6.910 -16.262 1.00 68.50 330 GLY A CA 1
ATOM 2519 C C . GLY A 1 330 ? 33.946 6.883 -17.758 1.00 68.50 330 GLY A C 1
ATOM 2520 O O . GLY A 1 330 ? 33.019 6.501 -18.504 1.00 68.50 330 GLY A O 1
#

Foldseek 3Di:
DWACQQVLLLLLAPDPPSPSVVVVVVVCCVVCKFLSPAADQQWKKKKFFDFTADPVGDTAQQDFSNANPFHRGDFDGIKMWHFHDADPVRFKTKTWIPPPQADDDCDPVNLVVVLVVVLVVDALVRLQVLLVVLLVVLVVCVVVVHDPVVSVLSNLSSQLSNLSSQLNVLVVLLVVDDPVDPSNVVSVVSNVVSSVSNSVSCVVSPPDDDPVRDTDMDMAGSPVCRHPNSVQSCSVHPDRHSGHSIMMHIGNPLLDQDPVLLDQDDPPPDQAHDPVSVVSLVSVLVSQVSNQVVCVVVVHDRDDDDQFFDDPPDRVSRVSNSVNSVVSSD

Radius of gyration: 29.49 Å; chains: 1; bounding box: 74×55×68 Å